Protein AF-A0A5Q4FRZ9-F1 (afdb_monomer)

Foldseek 3Di:
DDDDDDDDDDDDDDDDDDPDDDDDPPPPDPPDDQAAEKEWEDFLQDPQLLQLLLLVLLLVVVPRRYDYHYFYADLQQLPADPPDDGLLRDPCSLLPQRLVLQLLLVLCCPVPVVQNSQLVNLSSCLCPVVVHRPSDLVSSCVSCVVSPHRSVVSVVSVVVVVSVVSNVVRNVCCCVQAVDSDGTWMGDPSYTAHDGDPDHCPSPNVVSSVVVVVVVCCVNPPPPCRDDDDDDDDD

Radius of gyration: 31.2 Å; Cα contacts (8 Å, |Δi|>4): 304; chains: 1; bounding box: 126×49×55 Å

Mean predicted aligned error: 8.65 Å

Secondary structure (DSSP, 8-state):
----------------PPP----PPPPPPPPPPPPEEEEEEE-TT-HHHHHHHHHHHHHHHTT--EEEEEEE--HHHHTSPTTSPPGGGSS-GGGSTTHHHHHHHHHHHHH-HHHHHHHHHHHHHHHHTS---TTSHHHHHHHHHTTT--HHHHHHHHHHTHHHHHHHHHHHHHHHHH---SSSEEEETTEEEE-------TT-HHHHHHHHHHHHHHHHH-TT-------PPP-

pLDDT: mean 90.43, std 16.47, range [38.69, 98.94]

Sequence (235 aa):
MSRPVTAGTSGHTSAFESPSGERHPPPPSPEVPVPRSFGITFDYLCPFARNGNEHVIAALRAGADWDVRFVPYSLRQGHVEEGDTPIWDRDDPSAASGVLALQVGLAVRDHMPESFLDAHESLFAARHDDGDDIKDPAVLRAALARVDIDADAVFDIVTDGTPLKILQEEHEAGVRDYAVWGVPTFIAGGRGVFVRLLDRPEGDAGLATRRITTVLDLVEGEPMIHEFKQTDLTQ

Structure (mmCIF, N/CA/C/O backbone):
data_AF-A0A5Q4FRZ9-F1
#
_entry.id   AF-A0A5Q4FRZ9-F1
#
loop_
_atom_site.group_PDB
_atom_site.id
_atom_site.type_symbol
_atom_site.label_atom_id
_atom_site.label_alt_id
_atom_site.label_comp_id
_atom_site.label_asym_id
_atom_site.label_entity_id
_atom_site.label_seq_id
_atom_site.pdbx_PDB_ins_code
_atom_site.Cartn_x
_atom_site.Cartn_y
_atom_site.Cartn_z
_atom_site.occupancy
_atom_site.B_iso_or_equiv
_atom_site.auth_seq_id
_atom_site.auth_comp_id
_atom_site.auth_asym_id
_atom_site.auth_atom_id
_atom_site.pdbx_PDB_model_num
ATOM 1 N N . MET A 1 1 ? -110.158 15.872 33.203 1.00 38.69 1 MET A N 1
ATOM 2 C CA . MET A 1 1 ? -110.079 17.194 33.860 1.00 38.69 1 MET A CA 1
ATOM 3 C C . MET A 1 1 ? -108.963 18.006 33.206 1.00 38.69 1 MET A C 1
ATOM 5 O O . MET A 1 1 ? -107.890 17.464 33.011 1.00 38.69 1 MET A O 1
ATOM 9 N N . SER A 1 2 ? -109.312 19.235 32.814 1.00 42.25 2 SER A N 1
ATOM 10 C CA . SER A 1 2 ? -108.557 20.484 32.568 1.00 42.25 2 SER A CA 1
ATOM 11 C C . SER A 1 2 ? -107.144 20.542 31.935 1.00 42.25 2 SER A C 1
ATOM 13 O O . SER A 1 2 ? -106.169 20.021 32.456 1.00 42.25 2 SER A O 1
ATOM 15 N N . ARG A 1 3 ? -107.093 21.342 30.851 1.00 43.69 3 ARG A N 1
ATOM 16 C CA . ARG A 1 3 ? -105.987 22.111 30.203 1.00 43.69 3 ARG A CA 1
ATOM 17 C C . ARG A 1 3 ? -105.232 23.026 31.216 1.00 43.69 3 ARG A C 1
ATOM 19 O O . ARG A 1 3 ? -105.848 23.260 32.256 1.00 43.69 3 ARG A O 1
ATOM 26 N N . PRO A 1 4 ? -104.034 23.641 30.953 1.00 55.81 4 PRO A N 1
ATOM 27 C CA . PRO A 1 4 ? -103.682 24.391 29.725 1.00 55.81 4 PRO A CA 1
ATOM 28 C C . PRO A 1 4 ? -102.180 24.536 29.312 1.00 55.81 4 PRO A C 1
ATOM 30 O O . PRO A 1 4 ? -101.283 23.881 29.820 1.00 55.81 4 PRO A O 1
ATOM 33 N N . VAL A 1 5 ? -102.009 25.394 28.295 1.00 46.09 5 VAL A N 1
ATOM 34 C CA . VAL A 1 5 ? -100.881 25.857 27.452 1.00 46.09 5 VAL A CA 1
ATOM 35 C C . VAL A 1 5 ? -99.781 26.641 28.195 1.00 46.09 5 VAL A C 1
ATOM 37 O O . VAL A 1 5 ? -100.131 27.369 29.116 1.00 46.09 5 VAL A O 1
ATOM 40 N N . THR A 1 6 ? -98.511 26.595 27.732 1.00 41.69 6 THR A N 1
ATOM 41 C CA . THR A 1 6 ? -97.568 27.727 27.415 1.00 41.69 6 THR A CA 1
ATOM 42 C C . THR A 1 6 ? -96.104 27.237 27.328 1.00 41.69 6 THR A C 1
ATOM 44 O O . THR A 1 6 ? -95.699 26.382 28.099 1.00 41.69 6 THR A O 1
ATOM 47 N N . ALA A 1 7 ? -95.396 27.507 26.222 1.00 39.53 7 ALA A N 1
ATOM 48 C CA . ALA A 1 7 ? -94.437 28.603 25.959 1.00 39.53 7 ALA A CA 1
ATOM 49 C C . ALA A 1 7 ? -92.976 28.221 26.281 1.00 39.53 7 ALA A C 1
ATOM 51 O O . ALA A 1 7 ? -92.682 27.652 27.324 1.00 39.53 7 ALA A O 1
ATOM 52 N N . GLY A 1 8 ? -92.089 28.483 25.317 1.00 39.97 8 GLY A N 1
ATOM 53 C CA . GLY A 1 8 ? -90.717 27.987 25.292 1.00 39.97 8 GLY A CA 1
ATOM 54 C C . GLY A 1 8 ? -89.698 28.810 26.075 1.00 39.97 8 GLY A C 1
ATOM 55 O O . GLY A 1 8 ? -89.972 29.918 26.528 1.00 39.97 8 GLY A O 1
ATOM 56 N N . THR A 1 9 ? -88.486 28.264 26.135 1.00 40.19 9 THR A N 1
ATOM 57 C CA . THR A 1 9 ? -87.279 28.938 26.619 1.00 40.19 9 THR A CA 1
ATOM 58 C C . THR A 1 9 ? -86.047 28.429 25.860 1.00 40.19 9 THR A C 1
ATOM 60 O O . THR A 1 9 ? -85.669 27.266 25.941 1.00 40.19 9 THR A O 1
ATOM 63 N N . SER A 1 10 ? -85.477 29.341 25.067 1.00 42.31 10 SER A N 1
ATOM 64 C CA . SER A 1 10 ? -84.048 29.573 24.798 1.00 42.31 10 SER A CA 1
ATOM 65 C C . SER A 1 10 ? -83.046 28.424 25.021 1.00 42.31 10 SER A C 1
ATOM 67 O O . SER A 1 10 ? -82.580 28.207 26.138 1.00 42.31 10 SER A O 1
ATOM 69 N N . GLY A 1 11 ? -82.595 27.801 23.927 1.00 38.91 11 GLY A N 1
ATOM 70 C CA . GLY A 1 11 ? -81.332 27.060 23.878 1.00 38.91 11 GLY A CA 1
ATOM 71 C C . GLY A 1 11 ? -80.18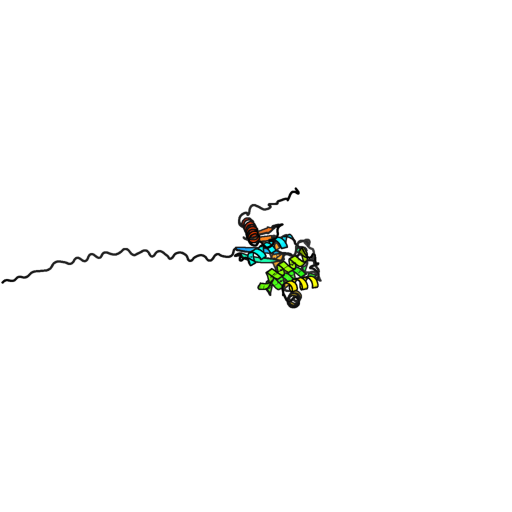5 27.997 23.496 1.00 38.91 11 GLY A C 1
ATOM 72 O O . GLY A 1 11 ? -80.107 28.449 22.358 1.00 38.91 11 GLY A O 1
ATOM 73 N N . HIS A 1 12 ? -79.322 28.318 24.457 1.00 43.72 12 HIS A N 1
ATOM 74 C CA . HIS A 1 12 ? -78.070 29.039 24.241 1.00 43.72 12 HIS A CA 1
ATOM 75 C C . HIS A 1 12 ? -76.994 28.001 23.881 1.00 43.72 12 HIS A C 1
ATOM 77 O O . HIS A 1 12 ? -76.559 27.231 24.735 1.00 43.72 12 HIS A O 1
ATOM 83 N N . THR A 1 13 ? -76.602 27.921 22.610 1.00 46.94 13 THR A N 1
ATOM 84 C CA . THR A 1 13 ? -75.448 27.130 22.160 1.00 46.94 13 THR A CA 1
ATOM 85 C C . THR A 1 13 ? -74.162 27.857 22.538 1.00 46.94 13 THR A C 1
ATOM 87 O O . THR A 1 13 ? -73.817 28.857 21.915 1.00 46.94 13 THR A O 1
ATOM 90 N N . SER A 1 14 ? -73.451 27.345 23.544 1.00 45.44 14 SER A N 1
ATOM 91 C CA . SER A 1 14 ? -72.037 27.655 23.767 1.00 45.44 14 SER A CA 1
ATOM 92 C C . SER A 1 14 ? -71.211 26.527 23.155 1.00 45.44 14 SER A C 1
ATOM 94 O O . SER A 1 14 ? -71.266 25.386 23.617 1.00 45.44 14 SER A O 1
ATOM 96 N N . ALA A 1 15 ? -70.516 26.835 22.063 1.00 45.34 15 ALA A N 1
ATOM 97 C CA . ALA A 1 15 ? -69.553 25.945 21.438 1.00 45.34 15 ALA A CA 1
ATOM 98 C C . ALA A 1 15 ? -68.284 25.911 22.301 1.00 45.34 15 ALA A C 1
ATOM 100 O O . ALA A 1 15 ? -67.620 26.928 22.481 1.00 45.34 15 ALA A O 1
ATOM 101 N N . PHE A 1 16 ? -67.953 24.738 22.837 1.00 41.22 16 PHE A N 1
ATOM 102 C CA . PHE A 1 16 ? -66.616 24.461 23.352 1.00 41.22 16 PHE A CA 1
ATOM 103 C C . PHE A 1 16 ? -65.713 24.152 22.150 1.00 41.22 16 PHE A C 1
ATOM 105 O O . PHE A 1 16 ? -65.772 23.059 21.586 1.00 41.22 16 PHE A O 1
ATOM 112 N N . GLU A 1 17 ? -64.904 25.124 21.730 1.00 48.16 17 GLU A N 1
ATOM 113 C CA . GLU A 1 17 ? -63.778 24.877 20.829 1.00 48.16 17 GLU A CA 1
ATOM 114 C C . GLU A 1 17 ? -62.727 24.036 21.564 1.00 48.16 17 GLU A C 1
ATOM 116 O O . GLU A 1 17 ? -62.216 24.414 22.618 1.00 48.16 17 GLU A O 1
ATOM 121 N N . SER A 1 18 ? -62.429 22.861 21.010 1.00 50.75 18 SER A N 1
ATOM 122 C CA . SER A 1 18 ? -61.303 22.037 21.448 1.00 50.75 18 SER A CA 1
ATOM 123 C C . SER A 1 18 ? -60.007 22.657 20.920 1.00 50.75 18 SER A C 1
ATOM 125 O O . SER A 1 18 ? -59.951 22.965 19.727 1.00 50.75 18 SER A O 1
ATOM 127 N N . PRO A 1 19 ? -58.959 22.833 21.745 1.00 47.84 19 PRO A N 1
ATOM 128 C CA . PRO A 1 19 ? -57.695 23.355 21.254 1.00 47.84 19 PRO A CA 1
ATOM 129 C C . PRO A 1 19 ? -57.095 22.359 20.259 1.00 47.84 19 PRO A C 1
ATOM 131 O O . PRO A 1 19 ? -56.999 21.158 20.522 1.00 47.84 19 PRO A O 1
ATOM 134 N N . SER A 1 20 ? -56.731 22.877 19.090 1.00 56.41 20 SER A N 1
ATOM 135 C CA . SER A 1 20 ? -56.026 22.170 18.029 1.00 56.41 20 SER A CA 1
ATOM 136 C C . SER A 1 20 ? -54.800 21.456 18.595 1.00 56.41 20 SER A C 1
ATOM 138 O O . SER A 1 20 ? -53.859 22.109 19.042 1.00 56.41 20 SER A O 1
ATOM 140 N N . GLY A 1 21 ? -54.818 20.122 18.572 1.00 49.44 21 GLY A N 1
ATOM 141 C CA . GLY A 1 21 ? -53.672 19.306 18.949 1.00 49.44 21 GLY A CA 1
ATOM 142 C C . GLY A 1 21 ? -52.473 19.645 18.069 1.00 49.44 21 GLY A C 1
ATOM 143 O O . GLY A 1 21 ? -52.510 19.442 16.853 1.00 49.44 21 GLY A O 1
ATOM 144 N N . GLU A 1 22 ? -51.415 20.166 18.684 1.00 54.06 22 GLU A N 1
ATOM 145 C CA . GLU A 1 22 ? -50.107 20.274 18.054 1.00 54.06 22 GLU A CA 1
ATOM 146 C C . GLU A 1 22 ? -49.652 18.863 17.679 1.00 54.06 22 GLU A C 1
ATOM 148 O O . GLU A 1 22 ? -49.379 18.014 18.530 1.00 54.06 22 GLU A O 1
ATOM 153 N N . ARG A 1 23 ? -49.626 18.584 16.374 1.00 60.94 23 ARG A N 1
ATOM 154 C CA . ARG A 1 23 ? -49.026 17.360 15.854 1.00 60.94 23 ARG A CA 1
ATOM 155 C C . ARG A 1 23 ? -47.529 17.453 16.103 1.00 60.94 23 ARG A C 1
ATOM 157 O O . ARG A 1 23 ? -46.840 18.214 15.428 1.00 60.94 23 ARG A O 1
ATOM 164 N N . HIS A 1 24 ? -47.053 16.683 17.074 1.00 53.31 24 HIS A N 1
ATOM 165 C CA . HIS A 1 24 ? -45.630 16.472 17.281 1.00 53.31 24 HIS A CA 1
ATOM 166 C C . HIS A 1 24 ? -45.021 15.947 15.968 1.00 53.31 24 HIS A C 1
ATOM 168 O O . HIS A 1 24 ? -45.606 15.035 15.368 1.00 53.31 24 HIS A O 1
ATOM 174 N N . PRO A 1 25 ? -43.908 16.520 15.477 1.00 64.88 25 PRO A N 1
ATOM 175 C CA . PRO A 1 25 ? -43.234 15.962 14.317 1.00 64.88 25 PRO A CA 1
ATOM 176 C C . PRO A 1 25 ? -42.822 14.515 14.628 1.00 64.88 25 PRO A C 1
ATOM 178 O O . PRO A 1 25 ? -42.487 14.210 15.779 1.00 64.88 25 PRO A O 1
ATOM 181 N N . PRO A 1 26 ? -42.882 13.604 13.639 1.00 67.56 26 PRO A N 1
ATOM 182 C CA . PRO A 1 26 ? -42.382 12.254 13.837 1.00 67.56 26 PRO A CA 1
ATOM 183 C C . PRO A 1 26 ? -40.908 12.318 14.265 1.00 67.56 26 PRO A C 1
ATOM 185 O O . PRO A 1 26 ? -40.191 13.225 13.826 1.00 67.56 26 PRO A O 1
ATOM 188 N N . PRO A 1 27 ? -40.451 11.390 15.125 1.00 68.69 27 PRO A N 1
ATOM 189 C CA . PRO A 1 27 ? -39.045 11.324 15.491 1.00 68.69 27 PRO A CA 1
ATOM 190 C C . PRO A 1 27 ? -38.191 11.219 14.219 1.00 68.69 27 PRO A C 1
ATOM 192 O O . PRO A 1 27 ? -38.640 10.605 13.241 1.00 68.69 27 PRO A O 1
ATOM 195 N N . PRO A 1 28 ? -36.986 11.819 14.202 1.00 67.25 28 PRO A N 1
ATOM 196 C CA . PRO A 1 28 ? -36.076 11.648 13.082 1.00 67.25 28 PRO A CA 1
ATOM 197 C C . PRO A 1 28 ? -35.888 10.151 12.829 1.00 67.25 28 PRO A C 1
ATOM 199 O O . PRO A 1 28 ? -35.800 9.354 13.768 1.00 67.25 28 PRO A O 1
ATOM 202 N N . SER A 1 29 ? -35.893 9.765 11.553 1.00 71.19 29 SER A N 1
ATOM 203 C CA . SER A 1 29 ? -35.553 8.392 11.178 1.00 71.19 29 SER A CA 1
ATOM 204 C C . SER A 1 29 ? -34.161 8.069 11.730 1.00 71.19 29 SER A C 1
ATOM 206 O O . SER A 1 29 ? -33.327 8.976 11.754 1.00 71.19 29 SER A O 1
ATOM 208 N N . PRO A 1 30 ? -33.905 6.835 12.201 1.00 64.38 30 PRO A N 1
ATOM 209 C CA . PRO A 1 30 ? -32.577 6.474 12.679 1.00 64.38 30 PRO A CA 1
ATOM 210 C C . PRO A 1 30 ? -31.564 6.771 11.571 1.00 64.38 30 PRO A C 1
ATOM 212 O O . PRO A 1 30 ? -31.732 6.298 10.445 1.00 64.38 30 PRO A O 1
ATOM 215 N N . GLU A 1 31 ? -30.563 7.600 11.875 1.00 64.94 31 GLU A N 1
ATOM 216 C CA . GLU A 1 31 ? -29.434 7.810 10.974 1.00 64.94 31 GLU A CA 1
ATOM 217 C C . GLU A 1 31 ? -28.791 6.448 10.725 1.00 64.94 31 GLU A C 1
ATOM 219 O O . GLU A 1 31 ? -28.426 5.735 11.662 1.00 64.94 31 GLU A O 1
ATOM 224 N N . VAL A 1 32 ? -28.716 6.061 9.453 1.00 67.50 32 VAL A N 1
ATOM 225 C CA . VAL A 1 32 ? -27.912 4.910 9.052 1.00 67.50 32 VAL A CA 1
ATOM 226 C C . VAL A 1 32 ? -26.466 5.291 9.378 1.00 67.50 32 VAL A C 1
ATOM 228 O O . VAL A 1 32 ? -26.030 6.344 8.904 1.00 67.50 32 VAL A O 1
ATOM 231 N N . PRO A 1 33 ? -25.740 4.511 10.200 1.00 69.12 33 PRO A N 1
ATOM 232 C CA . PRO A 1 33 ? -24.336 4.786 10.465 1.00 69.12 33 PRO A CA 1
ATOM 233 C C . PRO A 1 33 ? -23.594 4.892 9.132 1.00 69.12 33 PRO A C 1
ATOM 235 O O . PRO A 1 33 ? -23.745 4.029 8.268 1.00 69.12 33 PRO A O 1
ATOM 238 N N . VAL A 1 34 ? -22.866 5.989 8.933 1.00 79.62 34 VAL A N 1
ATOM 239 C CA . VAL A 1 34 ? -22.002 6.143 7.761 1.00 79.62 34 VAL A CA 1
ATOM 240 C C . VAL A 1 34 ? -20.698 5.409 8.077 1.00 79.62 34 VAL A C 1
ATOM 242 O O . VAL A 1 34 ? -20.116 5.707 9.128 1.00 79.62 34 VAL A O 1
ATOM 245 N N . PRO A 1 35 ? -20.235 4.487 7.210 1.00 88.12 35 PRO A N 1
ATOM 246 C CA . PRO A 1 35 ? -18.967 3.800 7.415 1.00 88.12 35 PRO A CA 1
ATOM 247 C C . PRO A 1 35 ? -17.833 4.805 7.624 1.00 88.12 35 PRO A C 1
ATOM 249 O O . PRO A 1 35 ? -17.813 5.880 7.016 1.00 88.12 35 PRO A O 1
ATOM 252 N N . ARG A 1 36 ? -16.860 4.468 8.472 1.00 94.62 36 ARG A N 1
ATOM 253 C CA . ARG A 1 36 ? -15.691 5.337 8.673 1.00 94.62 36 ARG A CA 1
ATOM 254 C C . ARG A 1 36 ? -14.780 5.239 7.447 1.00 94.62 36 ARG A C 1
ATOM 256 O O . ARG A 1 36 ? -14.157 4.199 7.235 1.00 94.62 36 ARG A O 1
ATOM 263 N N . SER A 1 37 ? -14.700 6.305 6.651 1.00 97.44 37 SER A N 1
ATOM 264 C CA . SER A 1 37 ? -13.884 6.336 5.429 1.00 97.44 37 SER A CA 1
ATOM 265 C C . SER A 1 37 ? -12.440 6.775 5.689 1.00 97.44 37 SER A C 1
ATOM 267 O O . SER A 1 37 ? -12.207 7.829 6.282 1.00 97.44 37 SER A O 1
ATOM 269 N N . PHE A 1 38 ? -11.461 6.029 5.171 1.00 98.69 38 PHE A N 1
ATOM 270 C CA . PHE A 1 38 ? -10.044 6.414 5.195 1.00 98.69 38 PHE A CA 1
ATOM 271 C C . PHE A 1 38 ? -9.247 5.768 4.053 1.00 98.69 38 PHE A C 1
ATOM 273 O O . PHE A 1 38 ? -9.693 4.832 3.397 1.00 98.69 38 PHE A O 1
ATOM 280 N N 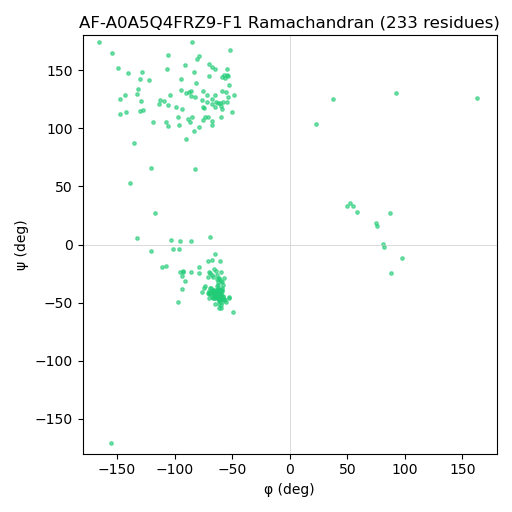. GLY A 1 39 ? -8.047 6.282 3.792 1.00 98.75 39 GLY A N 1
ATOM 281 C CA . GLY A 1 39 ? -7.058 5.657 2.919 1.00 98.75 39 GLY A CA 1
ATOM 282 C C . GLY A 1 39 ? -5.900 5.055 3.712 1.00 98.75 39 GLY A C 1
ATOM 283 O O . GLY A 1 39 ? -5.542 5.567 4.771 1.00 98.75 39 GLY A O 1
ATOM 284 N N . ILE A 1 40 ? -5.280 4.004 3.192 1.00 98.88 40 ILE A N 1
ATOM 285 C CA . ILE A 1 40 ? -4.016 3.464 3.697 1.00 98.88 40 ILE A CA 1
ATOM 286 C C . ILE A 1 40 ? -3.071 3.232 2.524 1.00 98.88 40 ILE A C 1
ATOM 288 O O . ILE A 1 40 ? -3.452 2.627 1.521 1.00 98.88 40 ILE A O 1
ATOM 292 N N . THR A 1 41 ? -1.842 3.740 2.630 1.00 98.94 41 THR A N 1
ATOM 293 C CA . THR A 1 41 ? -0.852 3.549 1.570 1.00 98.94 41 THR A CA 1
ATOM 294 C C . THR A 1 41 ? -0.125 2.211 1.677 1.00 98.94 41 THR A C 1
ATOM 296 O O . THR A 1 41 ? 0.113 1.702 2.779 1.00 98.94 41 THR A O 1
ATOM 299 N N . PHE A 1 42 ? 0.272 1.645 0.536 1.00 98.94 42 PHE A N 1
ATOM 300 C CA . PHE A 1 42 ? 1.017 0.389 0.487 1.00 98.94 42 PHE A CA 1
ATOM 301 C C . PHE A 1 42 ? 2.131 0.369 -0.568 1.00 98.94 42 PHE A C 1
ATOM 303 O O . PHE A 1 42 ? 2.024 0.961 -1.639 1.00 98.94 42 PHE A O 1
ATOM 310 N N . ASP A 1 43 ? 3.191 -0.369 -0.235 1.00 98.88 43 ASP A N 1
ATOM 311 C CA . ASP A 1 43 ? 4.223 -0.888 -1.135 1.00 98.88 43 ASP A CA 1
ATOM 312 C C . ASP A 1 43 ? 4.614 -2.271 -0.611 1.00 98.88 43 ASP A C 1
ATOM 314 O O . ASP A 1 43 ? 4.937 -2.402 0.575 1.00 98.88 43 ASP A O 1
ATOM 318 N N . TYR A 1 44 ? 4.612 -3.285 -1.477 1.00 98.88 44 TYR A N 1
ATOM 319 C CA . TYR A 1 44 ? 4.943 -4.666 -1.112 1.00 98.88 44 TYR A CA 1
ATOM 320 C C . TYR A 1 44 ? 6.397 -4.866 -0.656 1.00 98.88 44 TYR A C 1
ATOM 322 O O . TYR A 1 44 ? 6.742 -5.941 -0.178 1.00 98.88 44 TYR A O 1
ATOM 330 N N . LEU A 1 45 ? 7.262 -3.853 -0.773 1.00 98.50 45 LEU A N 1
ATOM 331 C CA . LEU A 1 45 ? 8.605 -3.856 -0.191 1.00 98.50 45 LEU A CA 1
ATOM 332 C C . LEU A 1 45 ? 8.635 -3.540 1.309 1.00 98.50 45 LEU A C 1
ATOM 334 O O . LEU A 1 45 ? 9.660 -3.794 1.952 1.00 98.50 45 LEU A O 1
ATOM 338 N N . CYS A 1 46 ? 7.584 -2.927 1.862 1.00 98.50 46 CYS A N 1
ATOM 339 C CA . CYS A 1 46 ? 7.624 -2.375 3.210 1.00 98.50 46 CYS A CA 1
ATOM 340 C C . CYS A 1 46 ? 7.000 -3.311 4.257 1.00 98.50 46 CYS A C 1
ATOM 342 O O . CYS A 1 46 ? 5.780 -3.501 4.258 1.00 98.50 46 CYS A O 1
ATOM 344 N N . PRO A 1 47 ? 7.779 -3.778 5.255 1.00 98.12 47 PRO A N 1
ATOM 345 C CA . PRO A 1 47 ? 7.238 -4.622 6.318 1.00 98.12 47 PRO A CA 1
ATOM 346 C C . PRO A 1 47 ? 6.260 -3.867 7.232 1.00 98.12 47 PRO A C 1
ATOM 348 O O . PRO A 1 47 ? 5.371 -4.474 7.817 1.00 98.12 47 PRO A O 1
ATOM 351 N N . PHE A 1 48 ? 6.377 -2.540 7.357 1.00 98.38 48 PHE A N 1
ATOM 352 C CA . PHE A 1 48 ? 5.403 -1.761 8.128 1.00 98.38 48 PHE A CA 1
ATOM 353 C C . PHE A 1 48 ? 4.085 -1.614 7.371 1.00 98.38 48 PHE A C 1
ATOM 355 O O . PHE A 1 48 ? 3.026 -1.656 7.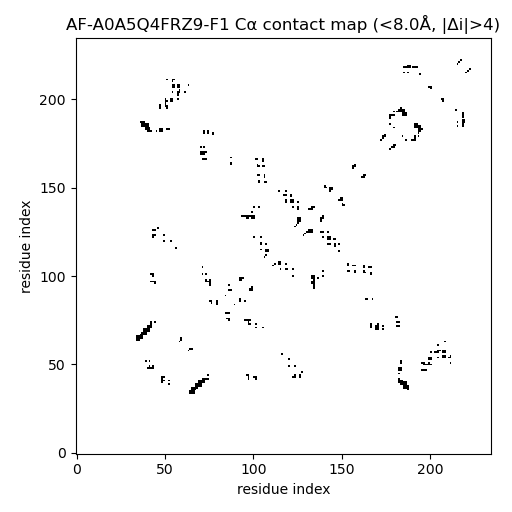996 1.00 98.38 48 PHE A O 1
ATOM 362 N N . ALA A 1 49 ? 4.139 -1.457 6.040 1.00 98.69 49 ALA A N 1
ATOM 363 C CA . ALA A 1 49 ? 2.929 -1.385 5.226 1.00 98.69 49 ALA A CA 1
ATOM 364 C C . ALA A 1 49 ? 2.177 -2.704 5.301 1.00 98.69 49 ALA A C 1
ATOM 366 O O . ALA A 1 49 ? 0.970 -2.690 5.517 1.00 98.69 49 ALA A O 1
ATOM 367 N N . ARG A 1 50 ? 2.903 -3.823 5.237 1.00 98.62 50 ARG A N 1
ATOM 368 C CA . ARG A 1 50 ? 2.354 -5.145 5.510 1.00 98.62 50 ARG A CA 1
ATOM 369 C C . ARG A 1 50 ? 1.569 -5.176 6.822 1.00 98.62 50 ARG A C 1
ATOM 371 O O . ARG A 1 50 ? 0.384 -5.476 6.801 1.00 98.62 50 ARG A O 1
ATOM 378 N N . ASN A 1 51 ? 2.207 -4.835 7.945 1.00 98.69 51 ASN A N 1
ATOM 379 C CA . ASN A 1 51 ? 1.566 -4.905 9.263 1.00 98.69 51 ASN A CA 1
ATOM 380 C C . ASN A 1 51 ? 0.272 -4.077 9.318 1.00 98.69 51 ASN A C 1
ATOM 382 O O . ASN A 1 51 ? -0.763 -4.568 9.762 1.00 98.69 51 ASN A O 1
ATOM 386 N N . GLY A 1 52 ? 0.318 -2.830 8.837 1.00 98.56 52 GLY A N 1
ATOM 387 C CA . GLY A 1 52 ? -0.853 -1.952 8.798 1.00 98.56 52 GLY A CA 1
ATOM 388 C C . GLY A 1 52 ? -1.985 -2.498 7.926 1.00 98.56 52 GLY A C 1
ATOM 389 O O . GLY A 1 52 ? -3.132 -2.530 8.369 1.00 98.56 52 GLY A O 1
ATOM 390 N N . ASN A 1 53 ? -1.665 -2.960 6.716 1.00 98.81 53 ASN A N 1
ATOM 391 C CA . ASN A 1 53 ? -2.658 -3.479 5.777 1.00 98.81 53 ASN A CA 1
ATOM 392 C C . ASN A 1 53 ? -3.261 -4.811 6.249 1.00 98.81 53 ASN A C 1
ATOM 394 O O . ASN A 1 53 ? -4.468 -4.984 6.133 1.00 98.81 53 ASN A O 1
ATOM 398 N N . GLU A 1 54 ? -2.486 -5.712 6.859 1.00 98.75 54 GLU A N 1
ATOM 399 C CA . GLU A 1 54 ? -3.028 -6.955 7.430 1.00 98.75 54 GLU A CA 1
ATOM 400 C C . GLU A 1 54 ? -4.019 -6.682 8.575 1.00 98.75 54 GLU A C 1
ATOM 402 O O . GLU A 1 54 ? -5.063 -7.327 8.648 1.00 98.75 54 GLU A O 1
ATOM 407 N N . HIS A 1 55 ? -3.760 -5.693 9.444 1.00 98.88 55 HIS A N 1
ATOM 408 C CA . HIS A 1 55 ? -4.746 -5.287 10.460 1.00 98.88 55 HIS A CA 1
ATOM 409 C C . HIS A 1 55 ? -6.037 -4.753 9.822 1.00 98.88 55 HIS A C 1
ATOM 411 O O . HIS A 1 55 ? -7.133 -5.085 10.272 1.00 98.88 55 HIS A O 1
ATOM 417 N N . VAL A 1 56 ? -5.929 -3.952 8.760 1.00 98.81 56 VAL A N 1
ATOM 418 C CA . VAL A 1 56 ? -7.102 -3.474 8.012 1.00 98.81 56 VAL A CA 1
ATOM 419 C C . VAL A 1 56 ? -7.875 -4.647 7.404 1.00 98.81 56 VAL A C 1
ATOM 421 O O . VAL A 1 56 ? -9.085 -4.740 7.596 1.00 98.81 56 VAL A O 1
ATOM 424 N N . ILE A 1 57 ? -7.193 -5.573 6.728 1.00 98.69 57 ILE A N 1
ATOM 425 C CA . ILE A 1 57 ? -7.806 -6.739 6.076 1.00 98.69 57 ILE A CA 1
ATOM 426 C C . ILE A 1 57 ? -8.508 -7.638 7.097 1.00 98.69 57 ILE A C 1
ATOM 428 O O . ILE A 1 57 ? -9.673 -7.991 6.906 1.00 98.69 57 ILE A O 1
ATOM 432 N N . ALA A 1 58 ? -7.841 -7.963 8.207 1.00 98.69 58 ALA A N 1
ATOM 433 C CA . ALA A 1 58 ? -8.410 -8.792 9.266 1.00 98.69 58 ALA A CA 1
ATOM 434 C C . ALA A 1 58 ? -9.671 -8.162 9.880 1.00 98.69 58 ALA A C 1
ATOM 436 O O . ALA A 1 58 ? -10.649 -8.862 10.142 1.00 98.69 58 ALA A O 1
ATOM 437 N N . ALA A 1 59 ? -9.675 -6.843 10.080 1.00 98.56 59 ALA A N 1
ATOM 438 C CA . ALA A 1 59 ? -10.836 -6.126 10.592 1.00 98.56 59 ALA A CA 1
ATOM 439 C C . ALA A 1 59 ? -11.987 -6.063 9.568 1.00 98.56 59 ALA A C 1
ATOM 441 O O . ALA A 1 59 ? -13.132 -6.326 9.935 1.00 98.56 59 ALA A O 1
ATOM 442 N N . LEU A 1 60 ? -11.700 -5.796 8.287 1.00 98.44 60 LEU A N 1
ATOM 443 C CA . LEU A 1 60 ? -12.705 -5.807 7.214 1.00 98.44 60 LEU A CA 1
ATOM 444 C C . LEU A 1 60 ? -13.380 -7.179 7.090 1.00 98.44 60 LEU A C 1
ATOM 446 O O . LEU A 1 60 ? -14.606 -7.267 7.060 1.00 98.44 60 LEU A O 1
ATOM 450 N N . ARG A 1 61 ? -12.601 -8.267 7.118 1.00 97.94 61 ARG A N 1
ATOM 451 C CA . ARG A 1 61 ? -13.124 -9.648 7.098 1.00 97.94 61 ARG A CA 1
ATOM 452 C C . ARG A 1 61 ? -14.001 -9.980 8.301 1.00 97.94 61 ARG A C 1
ATOM 454 O O . ARG A 1 61 ? -14.902 -10.807 8.195 1.00 97.94 61 ARG A O 1
ATOM 461 N N . ALA A 1 62 ? -13.746 -9.338 9.438 1.00 97.75 62 ALA A N 1
ATOM 462 C CA . ALA A 1 62 ? -14.547 -9.480 10.646 1.00 97.75 62 ALA A CA 1
ATOM 463 C C . ALA A 1 62 ? -15.769 -8.546 10.696 1.00 97.75 62 ALA A C 1
ATOM 465 O O . ALA A 1 62 ? -16.497 -8.559 11.689 1.00 97.75 62 ALA A O 1
ATOM 466 N N . GLY A 1 63 ? -16.018 -7.766 9.638 1.00 97.19 63 GLY A N 1
ATOM 467 C CA . GLY A 1 63 ? -17.190 -6.901 9.518 1.00 97.19 63 GLY A CA 1
ATOM 468 C C . GLY A 1 63 ? -17.016 -5.510 10.126 1.00 97.19 63 GLY A C 1
ATOM 469 O O . GLY A 1 63 ? -18.004 -4.918 10.556 1.00 97.19 63 GLY A O 1
ATOM 470 N N . ALA A 1 64 ? -15.787 -4.988 10.198 1.00 97.38 64 ALA A N 1
ATOM 471 C CA . ALA A 1 64 ? -15.577 -3.582 10.530 1.00 97.38 64 ALA A CA 1
ATOM 472 C C . ALA A 1 64 ? -16.293 -2.673 9.514 1.00 97.38 64 ALA A C 1
ATOM 474 O O . ALA A 1 64 ? -16.162 -2.859 8.305 1.00 97.38 64 ALA A O 1
ATOM 475 N N . ASP A 1 65 ? -17.035 -1.684 10.014 1.00 95.75 65 ASP A N 1
ATOM 476 C CA . ASP A 1 65 ? -17.831 -0.754 9.203 1.00 95.75 65 ASP A CA 1
ATOM 477 C C . ASP A 1 65 ? -16.965 0.392 8.654 1.00 95.75 65 ASP A C 1
ATOM 479 O O . ASP A 1 65 ? -17.068 1.552 9.071 1.00 95.75 65 ASP A O 1
ATOM 483 N N . TRP A 1 66 ? -16.019 0.036 7.782 1.00 98.00 66 TRP A N 1
ATOM 484 C CA . TRP A 1 66 ? -15.039 0.947 7.197 1.00 98.00 66 TRP A CA 1
ATOM 485 C C . TRP A 1 66 ? -15.110 0.958 5.676 1.00 98.00 66 TRP A C 1
ATOM 487 O O . TRP A 1 66 ? -15.229 -0.082 5.033 1.00 98.00 66 TRP A O 1
ATOM 497 N N . ASP A 1 67 ? -14.941 2.147 5.113 1.00 97.75 67 ASP A N 1
ATOM 498 C CA . ASP A 1 67 ? -14.768 2.365 3.681 1.00 97.75 67 ASP A CA 1
ATOM 499 C C . ASP A 1 67 ? -13.295 2.698 3.416 1.00 97.75 67 ASP A C 1
ATOM 501 O O . ASP A 1 67 ? -12.811 3.791 3.726 1.00 97.75 67 ASP A O 1
ATOM 505 N N . VAL A 1 68 ? -12.545 1.708 2.930 1.00 98.62 68 VAL A N 1
ATOM 506 C CA . VAL A 1 68 ? -11.083 1.782 2.862 1.00 98.62 68 VAL A CA 1
ATOM 507 C C . VAL A 1 68 ? -10.604 1.929 1.428 1.00 98.62 68 VAL A C 1
ATOM 509 O O . VAL A 1 68 ? -10.824 1.056 0.591 1.00 98.62 68 VAL A O 1
ATOM 512 N N . ARG A 1 69 ? -9.832 2.988 1.167 1.00 98.44 69 ARG A N 1
ATOM 513 C CA . ARG A 1 69 ? -9.024 3.101 -0.053 1.00 98.44 69 ARG A CA 1
ATOM 514 C C . ARG A 1 69 ? -7.610 2.586 0.179 1.00 98.44 69 ARG A C 1
ATOM 516 O O . ARG A 1 69 ? -6.839 3.180 0.928 1.00 98.44 69 ARG A O 1
ATOM 523 N N . PHE A 1 70 ? -7.243 1.526 -0.527 1.00 98.81 70 PHE A N 1
ATOM 524 C CA . PHE A 1 70 ? -5.864 1.048 -0.589 1.00 98.81 70 PHE A CA 1
ATOM 525 C C . PHE A 1 70 ? -5.117 1.823 -1.673 1.00 98.81 70 PHE A C 1
ATOM 527 O O . PHE A 1 70 ? -5.394 1.649 -2.860 1.00 98.81 70 PHE A O 1
ATOM 534 N N . VAL A 1 71 ? -4.194 2.693 -1.264 1.00 98.75 71 VAL A N 1
ATOM 535 C CA . VAL A 1 71 ? -3.515 3.657 -2.142 1.00 98.75 71 VAL A CA 1
ATOM 536 C C . VAL A 1 71 ? -2.077 3.188 -2.405 1.00 98.75 71 VAL A C 1
ATOM 538 O O . VAL A 1 71 ? -1.303 3.035 -1.459 1.00 98.75 71 VAL A O 1
ATOM 541 N N . PRO A 1 72 ? -1.657 2.941 -3.651 1.00 98.75 72 PRO A N 1
ATOM 542 C CA . PRO A 1 72 ? -0.295 2.540 -3.930 1.00 98.75 72 PRO A CA 1
ATOM 543 C C . PRO A 1 72 ? 0.656 3.719 -3.692 1.00 98.75 72 PRO A C 1
ATOM 545 O O . PRO A 1 72 ? 0.350 4.878 -3.970 1.00 98.75 72 PRO A O 1
ATOM 548 N N . TYR A 1 73 ? 1.854 3.423 -3.208 1.00 98.75 73 TYR A N 1
ATOM 549 C CA . TYR A 1 73 ? 2.946 4.385 -3.167 1.00 98.75 73 TYR A CA 1
ATOM 550 C C . TYR A 1 73 ? 4.244 3.656 -3.482 1.00 98.75 73 TYR A C 1
ATOM 552 O O . TYR A 1 73 ? 4.690 2.836 -2.694 1.00 98.75 73 TYR A O 1
ATOM 560 N N . SER A 1 74 ? 4.880 3.964 -4.613 1.00 98.56 74 SER A N 1
ATOM 561 C CA . SER A 1 74 ? 6.192 3.396 -4.931 1.00 98.56 74 SER A CA 1
ATOM 562 C C . SER A 1 74 ? 7.278 3.989 -4.030 1.00 98.56 74 SER A C 1
ATOM 564 O O . SER A 1 74 ? 7.693 5.136 -4.204 1.00 98.56 74 SER A O 1
ATOM 566 N N . LEU A 1 75 ? 7.808 3.184 -3.106 1.00 98.25 75 LEU A N 1
ATOM 567 C CA . LEU A 1 75 ? 8.991 3.533 -2.320 1.00 98.25 75 LEU A CA 1
ATOM 568 C C . LEU A 1 75 ? 10.191 3.795 -3.220 1.00 98.25 75 LEU A C 1
ATOM 570 O O . LEU A 1 75 ? 11.034 4.617 -2.884 1.00 98.25 75 LEU A O 1
ATOM 574 N N . ARG A 1 76 ? 10.305 3.110 -4.362 1.00 96.81 76 ARG A N 1
ATOM 575 C CA . ARG A 1 76 ? 11.395 3.388 -5.302 1.00 96.81 76 ARG A CA 1
ATOM 576 C C . ARG A 1 76 ? 11.256 4.764 -5.925 1.00 96.81 76 ARG A C 1
ATOM 578 O O . ARG A 1 76 ? 12.273 5.437 -6.042 1.00 96.81 76 ARG A O 1
ATOM 585 N N . GLN A 1 77 ? 10.039 5.181 -6.273 1.00 97.62 77 GLN A N 1
ATOM 586 C CA . GLN A 1 77 ? 9.817 6.527 -6.791 1.00 97.62 77 GLN A CA 1
ATOM 587 C C . GLN A 1 77 ? 10.117 7.572 -5.716 1.00 97.62 77 GLN A C 1
ATOM 589 O O . GLN A 1 77 ? 10.777 8.557 -6.014 1.00 97.62 77 GLN A O 1
ATOM 594 N N . GLY A 1 78 ? 9.705 7.331 -4.468 1.00 95.50 78 GLY A N 1
ATOM 595 C CA . GLY A 1 78 ? 9.994 8.236 -3.350 1.00 95.50 78 GLY A CA 1
ATOM 596 C C . GLY A 1 78 ? 11.489 8.447 -3.061 1.00 95.50 78 GLY A C 1
ATOM 597 O O . GLY A 1 78 ? 11.835 9.382 -2.351 1.00 95.50 78 GLY A O 1
ATOM 598 N N . HIS A 1 79 ? 12.373 7.604 -3.612 1.00 94.94 79 HIS A N 1
ATOM 599 C CA . HIS A 1 79 ? 13.833 7.756 -3.542 1.00 94.94 79 HIS A CA 1
ATOM 600 C C . HIS A 1 79 ? 14.461 8.297 -4.842 1.00 94.94 79 HIS A C 1
ATOM 602 O O . HIS A 1 79 ? 15.685 8.322 -4.948 1.00 94.94 79 HIS A O 1
ATOM 608 N N . VAL A 1 80 ? 13.671 8.657 -5.859 1.00 94.88 80 VAL A N 1
ATOM 609 C CA . VAL A 1 80 ? 14.195 9.355 -7.042 1.00 94.88 80 VAL A CA 1
ATOM 610 C C . VAL A 1 80 ? 14.436 10.811 -6.661 1.00 94.88 80 VAL A C 1
ATOM 612 O O . VAL A 1 80 ? 13.526 11.479 -6.176 1.00 94.88 80 VAL A O 1
ATOM 615 N N . GLU A 1 81 ? 15.662 11.286 -6.867 1.00 90.19 81 GLU A N 1
ATOM 616 C CA . GLU A 1 81 ? 16.050 12.661 -6.554 1.00 90.19 81 GLU A CA 1
ATOM 617 C C . GLU A 1 81 ? 15.342 13.665 -7.474 1.00 90.19 81 GLU A C 1
ATOM 619 O O . GLU A 1 81 ? 14.992 13.368 -8.621 1.00 90.19 81 GLU A O 1
ATOM 624 N N . GLU A 1 82 ? 15.147 14.888 -6.984 1.00 88.19 82 GLU A N 1
ATOM 625 C CA . GLU A 1 82 ? 14.553 15.955 -7.786 1.00 88.19 82 GLU A CA 1
ATOM 626 C C . GLU A 1 82 ? 15.419 16.246 -9.026 1.00 88.19 82 GLU A C 1
ATOM 628 O O . GLU A 1 82 ? 16.597 16.587 -8.920 1.00 88.19 82 GLU A O 1
ATOM 633 N N . GLY A 1 83 ? 14.819 16.122 -10.213 1.00 90.75 83 GLY A N 1
ATOM 634 C CA . GLY A 1 83 ? 15.486 16.333 -11.502 1.00 90.75 83 GLY A CA 1
ATOM 635 C C . GLY A 1 83 ? 15.978 15.058 -12.196 1.00 90.75 83 GLY A C 1
ATOM 636 O O . GLY A 1 83 ? 16.291 15.121 -13.386 1.00 90.75 83 GLY A O 1
ATOM 637 N N . ASP A 1 84 ? 15.990 13.914 -11.507 1.00 95.75 84 ASP A N 1
ATOM 638 C CA . ASP A 1 84 ? 16.269 12.615 -12.125 1.00 95.75 84 ASP A CA 1
ATOM 639 C C . ASP A 1 84 ? 15.043 12.061 -12.867 1.00 95.75 84 ASP A C 1
ATOM 641 O O . ASP A 1 84 ? 13.903 12.471 -12.646 1.00 95.75 84 ASP A O 1
ATOM 645 N N . THR A 1 85 ? 15.271 11.088 -13.758 1.00 96.88 85 THR A N 1
ATOM 646 C CA . THR A 1 85 ? 14.198 10.431 -14.517 1.00 96.88 85 THR A CA 1
ATOM 647 C C . THR A 1 85 ? 13.257 9.653 -13.580 1.00 96.88 85 THR A C 1
ATOM 649 O O . THR A 1 85 ? 13.709 8.679 -12.944 1.00 96.88 85 THR A O 1
ATOM 652 N N . PRO A 1 86 ? 11.956 10.020 -13.526 1.00 97.44 86 PRO A N 1
ATOM 653 C CA . PRO A 1 86 ? 10.936 9.269 -12.799 1.00 97.44 86 PRO A CA 1
ATOM 654 C C . PRO A 1 86 ? 10.902 7.812 -13.243 1.00 97.44 86 PRO A C 1
ATOM 656 O O . PRO A 1 86 ? 11.228 7.490 -14.383 1.00 97.44 86 PRO A O 1
ATOM 659 N N . ILE A 1 87 ? 10.510 6.903 -12.354 1.00 97.19 87 ILE A N 1
ATOM 660 C CA . ILE A 1 87 ? 10.525 5.468 -12.657 1.00 97.19 87 ILE A CA 1
ATOM 661 C C . ILE A 1 87 ? 9.606 5.123 -13.824 1.00 97.19 87 ILE A C 1
ATOM 663 O O . ILE A 1 87 ? 9.972 4.286 -14.645 1.00 97.19 87 ILE A O 1
ATOM 667 N N . TRP A 1 88 ? 8.452 5.779 -13.901 1.00 96.81 88 TRP A N 1
ATOM 668 C CA . TRP A 1 88 ? 7.450 5.568 -14.945 1.00 96.81 88 TRP A CA 1
ATOM 669 C C . TRP A 1 88 ? 7.954 5.942 -16.346 1.00 96.81 88 TRP A C 1
ATOM 671 O O . TRP A 1 88 ? 7.459 5.388 -17.321 1.00 96.81 88 TRP A O 1
ATOM 681 N N . ASP A 1 89 ? 8.967 6.810 -16.435 1.00 96.88 89 ASP A N 1
ATOM 682 C CA . ASP A 1 89 ? 9.546 7.291 -17.696 1.00 96.88 89 ASP A CA 1
ATOM 683 C C . ASP A 1 89 ? 10.793 6.497 -18.135 1.00 96.88 89 ASP A C 1
ATOM 685 O O . ASP A 1 89 ? 11.444 6.845 -19.122 1.00 96.88 89 ASP A O 1
ATOM 689 N N . ARG A 1 90 ? 11.182 5.450 -17.395 1.00 95.69 90 ARG A N 1
ATOM 690 C CA . ARG A 1 90 ? 12.337 4.598 -17.737 1.00 95.69 90 ARG A CA 1
ATOM 691 C C . ARG A 1 90 ? 11.964 3.567 -18.803 1.00 95.69 90 ARG A C 1
ATOM 693 O O . ARG A 1 90 ? 10.802 3.205 -18.930 1.00 95.69 90 ARG A O 1
ATOM 700 N N . ASP A 1 91 ? 12.967 3.029 -19.503 1.00 95.25 91 ASP A N 1
ATOM 701 C CA . ASP A 1 91 ? 12.764 2.010 -20.551 1.00 95.25 91 ASP A CA 1
ATOM 702 C C . ASP A 1 91 ? 12.055 0.742 -20.036 1.00 95.25 91 ASP A C 1
ATOM 704 O O . ASP A 1 91 ? 11.263 0.136 -20.755 1.00 95.25 91 ASP A O 1
ATOM 708 N N . ASP A 1 92 ? 12.332 0.348 -18.788 1.00 95.12 92 ASP A N 1
ATOM 709 C CA . ASP A 1 92 ? 11.658 -0.756 -18.095 1.00 95.12 92 ASP A CA 1
ATOM 710 C C . ASP A 1 92 ? 11.311 -0.343 -16.651 1.00 95.12 92 ASP A C 1
ATOM 712 O O . ASP A 1 92 ? 12.100 -0.563 -15.721 1.00 95.12 92 ASP A O 1
ATOM 716 N N . PRO A 1 93 ? 10.141 0.288 -16.435 1.00 95.81 93 PRO A N 1
ATOM 717 C CA . PRO A 1 93 ? 9.693 0.702 -15.106 1.00 95.81 93 PRO A CA 1
ATOM 718 C C . PRO A 1 93 ? 9.489 -0.491 -14.165 1.00 95.81 93 PRO A C 1
ATOM 720 O O . PRO A 1 93 ? 9.773 -0.404 -12.969 1.00 95.81 93 PRO A O 1
ATOM 723 N N . SER A 1 94 ? 9.038 -1.627 -14.706 1.00 96.06 94 SER A N 1
ATOM 724 C CA . SER A 1 94 ? 8.723 -2.847 -13.957 1.00 96.06 94 SER A CA 1
ATOM 725 C C . SER A 1 94 ? 9.964 -3.547 -13.399 1.00 96.06 94 SER A C 1
ATOM 727 O O . SER A 1 94 ? 9.862 -4.230 -12.378 1.00 96.06 94 SER A O 1
ATOM 729 N N . ALA A 1 95 ? 11.144 -3.336 -13.994 1.00 94.06 95 ALA A N 1
ATOM 730 C CA . ALA A 1 95 ? 12.415 -3.805 -13.437 1.00 94.06 95 ALA A CA 1
ATOM 731 C C . ALA A 1 95 ? 12.788 -3.126 -12.106 1.00 94.06 95 ALA A C 1
ATOM 733 O O . ALA A 1 95 ? 13.587 -3.668 -11.328 1.00 94.06 95 ALA A O 1
ATOM 734 N N . ALA A 1 96 ? 12.225 -1.949 -11.805 1.00 94.81 96 ALA A N 1
ATOM 735 C CA . ALA A 1 96 ? 12.403 -1.333 -10.501 1.00 94.81 96 ALA A CA 1
ATOM 736 C C . ALA A 1 96 ? 11.701 -2.175 -9.423 1.00 94.81 96 ALA A C 1
ATOM 738 O O . ALA A 1 96 ? 10.509 -2.465 -9.481 1.00 94.81 96 ALA A O 1
ATOM 739 N N . SER A 1 97 ? 12.466 -2.561 -8.402 1.00 93.94 97 SER A N 1
ATOM 740 C CA . SER A 1 97 ? 11.991 -3.382 -7.283 1.00 93.94 97 SER A CA 1
ATOM 741 C C . SER A 1 97 ? 10.675 -2.847 -6.701 1.00 93.94 97 SER A C 1
ATOM 743 O O . SER A 1 97 ? 10.591 -1.670 -6.376 1.00 93.94 97 SER A O 1
ATOM 745 N N . GLY A 1 98 ? 9.664 -3.710 -6.569 1.00 96.69 98 GLY A N 1
ATOM 746 C CA . GLY A 1 98 ? 8.336 -3.358 -6.049 1.00 96.69 98 GLY A CA 1
ATOM 747 C C . GLY A 1 98 ? 7.340 -2.844 -7.098 1.00 96.69 98 GLY A C 1
ATOM 748 O O . GLY A 1 98 ? 6.143 -3.036 -6.920 1.00 96.69 98 GLY A O 1
ATOM 749 N N . VAL A 1 99 ? 7.791 -2.279 -8.225 1.00 98.50 99 VAL A N 1
ATOM 750 C CA . VAL A 1 99 ? 6.894 -1.646 -9.214 1.00 98.50 99 VAL A CA 1
ATOM 751 C C . VAL A 1 99 ? 6.039 -2.658 -9.965 1.00 98.50 99 VAL A C 1
ATOM 753 O O . VAL A 1 99 ? 4.842 -2.436 -10.132 1.00 98.50 99 VAL A O 1
ATOM 756 N N . LEU A 1 100 ? 6.604 -3.798 -10.374 1.00 98.75 100 LEU A N 1
ATOM 757 C CA . LEU A 1 100 ? 5.805 -4.876 -10.965 1.00 98.75 100 LEU A CA 1
ATOM 758 C C . LEU A 1 100 ? 4.776 -5.435 -9.967 1.00 98.75 100 LEU A C 1
ATOM 760 O O . LEU A 1 100 ? 3.620 -5.636 -10.324 1.00 98.75 100 LEU A O 1
ATOM 764 N N . ALA A 1 101 ? 5.170 -5.632 -8.706 1.00 98.81 101 ALA A N 1
ATOM 765 C CA . ALA A 1 101 ? 4.269 -6.119 -7.661 1.00 98.81 101 ALA A CA 1
ATOM 766 C C . ALA A 1 101 ? 3.112 -5.140 -7.394 1.00 98.81 101 ALA A C 1
ATOM 768 O O . ALA A 1 101 ? 1.969 -5.566 -7.263 1.00 98.81 101 ALA A O 1
ATOM 769 N N . LEU A 1 102 ? 3.391 -3.830 -7.366 1.00 98.94 102 LEU A N 1
ATOM 770 C CA . LEU A 1 102 ? 2.372 -2.783 -7.254 1.00 98.94 102 LEU A CA 1
ATOM 771 C C . LEU A 1 102 ? 1.388 -2.825 -8.427 1.00 98.94 102 LEU A C 1
ATOM 773 O O . LEU A 1 102 ? 0.185 -2.806 -8.197 1.00 98.94 102 LEU A O 1
ATOM 777 N N . GLN A 1 103 ? 1.878 -2.947 -9.663 1.00 98.88 103 GLN A N 1
ATOM 778 C CA . GLN A 1 103 ? 1.016 -3.084 -10.842 1.00 98.88 103 GLN A CA 1
ATOM 779 C C . GLN A 1 103 ? 0.127 -4.330 -10.768 1.00 98.88 103 GLN A C 1
ATOM 781 O O . GLN A 1 103 ? -1.063 -4.240 -11.052 1.00 98.88 103 GLN A O 1
ATOM 786 N N . VAL A 1 104 ? 0.675 -5.472 -10.338 1.00 98.94 104 VAL A N 1
ATOM 787 C CA . VAL A 1 104 ? -0.099 -6.704 -10.117 1.00 98.94 104 VAL A CA 1
ATOM 788 C C . VAL A 1 104 ? -1.180 -6.490 -9.054 1.00 98.94 104 VAL A C 1
ATOM 790 O O . VAL A 1 104 ? -2.338 -6.828 -9.283 1.00 98.94 104 VAL A O 1
ATOM 793 N N . GLY A 1 105 ? -0.832 -5.880 -7.918 1.00 98.81 105 GLY A N 1
ATOM 794 C CA . GLY A 1 105 ? -1.792 -5.560 -6.862 1.00 98.81 105 GLY A CA 1
ATOM 795 C C . GLY A 1 105 ? -2.914 -4.634 -7.337 1.00 98.81 105 GLY A C 1
ATOM 796 O O . GLY A 1 105 ? -4.073 -4.879 -7.018 1.00 98.81 105 GLY A O 1
ATOM 797 N N . LEU A 1 106 ? -2.589 -3.612 -8.136 1.00 98.88 106 LEU A N 1
ATOM 798 C CA . LEU A 1 106 ? -3.561 -2.672 -8.709 1.00 98.88 106 LEU A CA 1
ATOM 799 C C . LEU A 1 106 ? -4.464 -3.324 -9.757 1.00 98.88 106 LEU A C 1
ATOM 801 O O . LEU A 1 106 ? -5.670 -3.102 -9.737 1.00 98.88 106 LEU A O 1
ATOM 805 N N . ALA A 1 107 ? -3.912 -4.181 -10.617 1.00 98.81 107 ALA A N 1
ATOM 806 C CA . ALA A 1 107 ? -4.704 -4.942 -11.576 1.00 98.81 107 ALA A CA 1
ATOM 807 C C . ALA A 1 107 ? -5.766 -5.798 -10.864 1.00 98.81 107 ALA A C 1
ATOM 809 O O . ALA A 1 107 ? -6.931 -5.781 -11.258 1.00 98.81 107 ALA A O 1
ATOM 810 N N . VAL A 1 108 ? -5.405 -6.481 -9.769 1.00 98.88 108 VAL A N 1
ATOM 811 C CA . VAL A 1 108 ? -6.388 -7.218 -8.957 1.00 98.88 108 VAL A CA 1
ATOM 812 C C . VAL A 1 108 ? -7.352 -6.262 -8.248 1.00 98.88 108 VAL A C 1
ATOM 814 O O . VAL A 1 108 ? -8.556 -6.494 -8.289 1.00 98.88 108 VAL A O 1
ATOM 817 N N . ARG A 1 109 ? -6.857 -5.176 -7.635 1.00 98.69 109 ARG A N 1
ATOM 818 C CA . ARG A 1 109 ? -7.680 -4.178 -6.924 1.00 98.69 109 ARG A CA 1
ATOM 819 C C . ARG A 1 109 ? -8.821 -3.653 -7.791 1.00 98.69 109 ARG A C 1
ATOM 821 O O . ARG A 1 109 ? -9.956 -3.591 -7.329 1.00 98.69 109 ARG A O 1
ATOM 828 N N . ASP A 1 110 ? -8.510 -3.305 -9.036 1.00 98.38 110 ASP A N 1
ATOM 829 C CA . ASP A 1 110 ? -9.417 -2.543 -9.892 1.00 98.38 110 ASP A CA 1
ATOM 830 C C . ASP A 1 110 ? -10.293 -3.441 -10.781 1.00 98.38 110 ASP A C 1
ATOM 832 O O . ASP A 1 110 ? -11.413 -3.062 -11.122 1.00 98.38 110 ASP A O 1
ATOM 836 N N . HIS A 1 111 ? -9.830 -4.651 -11.125 1.00 98.25 111 HIS A N 1
ATOM 837 C CA . HIS A 1 111 ? -10.566 -5.574 -12.003 1.00 98.25 111 HIS A CA 1
ATOM 838 C C . HIS A 1 111 ? -11.168 -6.785 -11.279 1.00 98.25 111 HIS A C 1
ATOM 840 O O . HIS A 1 111 ? -12.060 -7.439 -11.821 1.00 98.25 111 HIS A O 1
ATOM 846 N N . MET A 1 112 ? -10.692 -7.101 -10.074 1.00 98.00 112 MET A N 1
ATOM 847 C CA . MET A 1 112 ? -11.098 -8.268 -9.283 1.00 98.00 112 MET A CA 1
ATOM 848 C C . MET A 1 112 ? -11.249 -7.897 -7.789 1.00 98.00 112 MET A C 1
ATOM 850 O O . MET A 1 112 ? -10.649 -8.550 -6.930 1.00 98.00 112 MET A O 1
ATOM 854 N N . PRO A 1 113 ? -12.037 -6.855 -7.443 1.00 97.69 113 PRO A N 1
ATOM 855 C CA . PRO A 1 113 ? -12.047 -6.268 -6.097 1.00 97.69 113 PRO A CA 1
ATOM 856 C C . PRO A 1 113 ? -12.430 -7.263 -4.991 1.00 97.69 113 PRO A C 1
ATOM 858 O O . PRO A 1 113 ? -11.898 -7.189 -3.886 1.00 97.69 113 PRO A O 1
ATOM 861 N N . GLU A 1 114 ? -13.286 -8.239 -5.300 1.00 97.81 114 GLU A N 1
ATOM 862 C CA . GLU A 1 114 ? -13.704 -9.306 -4.375 1.00 97.81 114 GLU A CA 1
ATOM 863 C C . GLU A 1 114 ? -12.524 -10.184 -3.910 1.00 97.81 114 GLU A C 1
ATOM 865 O O . GLU A 1 114 ? -12.538 -10.718 -2.805 1.00 97.81 114 GLU A O 1
ATOM 870 N N . SER A 1 115 ? -11.491 -10.324 -4.748 1.00 98.38 115 SER A N 1
ATOM 871 C CA . SER A 1 115 ? -10.294 -11.139 -4.491 1.00 98.38 115 SER A CA 1
ATOM 872 C C . SER A 1 115 ? -9.091 -10.304 -4.048 1.00 98.38 115 SER A C 1
ATOM 874 O O . SER A 1 115 ? -8.031 -10.850 -3.733 1.00 98.38 115 SER A O 1
ATOM 876 N N . PHE A 1 116 ? -9.226 -8.975 -4.021 1.00 98.81 116 PHE A N 1
ATOM 877 C CA . PHE A 1 116 ? -8.106 -8.078 -3.765 1.00 98.81 116 PHE A CA 1
ATOM 878 C C . PHE A 1 116 ? -7.484 -8.297 -2.391 1.00 98.81 116 PHE A C 1
ATOM 880 O O . PHE A 1 116 ? -6.264 -8.355 -2.303 1.00 98.81 116 PHE A O 1
ATOM 887 N N . LEU A 1 117 ? -8.280 -8.461 -1.329 1.00 98.75 117 LEU A N 1
ATOM 888 C CA . LEU A 1 117 ? -7.726 -8.611 0.022 1.00 98.75 117 LEU A CA 1
ATOM 889 C C . LEU A 1 117 ? -6.856 -9.874 0.147 1.00 98.75 117 LEU A C 1
ATOM 891 O O . LEU A 1 117 ? -5.776 -9.808 0.730 1.00 98.75 117 LEU A O 1
ATOM 895 N N . ASP A 1 118 ? -7.280 -10.992 -0.453 1.00 98.81 118 ASP A N 1
ATOM 896 C CA . ASP A 1 118 ? -6.495 -12.233 -0.488 1.00 98.81 118 ASP A CA 1
ATOM 897 C C . ASP A 1 118 ? -5.205 -12.070 -1.300 1.00 98.81 118 ASP A C 1
ATOM 899 O O . ASP A 1 118 ? -4.120 -12.436 -0.838 1.00 98.81 118 ASP A O 1
ATOM 903 N N . ALA A 1 119 ? -5.293 -11.460 -2.485 1.00 98.88 119 ALA A N 1
ATOM 904 C CA . ALA A 1 119 ? -4.116 -11.166 -3.299 1.00 98.88 119 ALA A CA 1
ATOM 905 C C . ALA A 1 119 ? -3.138 -10.240 -2.572 1.00 98.88 119 ALA A C 1
ATOM 907 O O . ALA A 1 119 ? -1.928 -10.449 -2.613 1.00 98.88 119 ALA A O 1
ATOM 908 N N . HIS A 1 120 ? -3.661 -9.225 -1.891 1.00 98.81 120 HIS A N 1
ATOM 909 C CA . HIS A 1 120 ? -2.880 -8.222 -1.191 1.00 98.81 120 HIS A CA 1
ATOM 910 C C . HIS A 1 120 ? -2.069 -8.837 -0.046 1.00 98.81 120 HIS A C 1
ATOM 912 O O . HIS A 1 120 ? -0.868 -8.579 0.054 1.00 98.81 120 HIS A O 1
ATOM 918 N N . GLU A 1 121 ? -2.682 -9.704 0.767 1.00 98.62 121 GLU A N 1
ATOM 919 C CA . GLU A 1 121 ? -1.963 -10.463 1.798 1.00 98.62 121 GLU A CA 1
ATOM 920 C C . GLU A 1 121 ? -0.950 -11.436 1.189 1.00 98.62 121 GLU A C 1
ATOM 922 O O . GLU A 1 121 ? 0.189 -11.498 1.651 1.00 98.62 121 GLU A O 1
ATOM 927 N N . SER A 1 122 ? -1.322 -12.154 0.123 1.00 98.81 122 SER A N 1
ATOM 928 C CA . SER A 1 122 ? -0.437 -13.121 -0.539 1.00 98.81 122 SER A CA 1
ATOM 929 C C . SER A 1 122 ? 0.813 -12.463 -1.146 1.00 98.81 122 SER A C 1
ATOM 931 O O . SER A 1 122 ? 1.929 -12.965 -0.990 1.00 98.81 122 SER A O 1
ATOM 933 N N . LEU A 1 123 ? 0.667 -11.290 -1.771 1.00 98.88 123 LEU A N 1
ATOM 934 C CA . LEU A 1 123 ? 1.778 -10.506 -2.324 1.00 98.88 123 LEU A CA 1
ATOM 935 C C . LEU A 1 123 ? 2.724 -9.988 -1.230 1.00 98.88 123 LEU A C 1
ATOM 937 O O . LEU A 1 123 ? 3.945 -10.030 -1.400 1.00 98.88 123 LEU A O 1
ATOM 941 N N . PHE A 1 124 ? 2.191 -9.551 -0.084 1.00 98.81 124 PHE A N 1
ATOM 942 C CA . PHE A 1 124 ? 3.027 -9.224 1.073 1.00 98.81 124 PHE A CA 1
ATOM 943 C C . PHE A 1 124 ? 3.734 -10.457 1.645 1.00 98.81 124 PHE A C 1
ATOM 945 O O . PHE A 1 124 ? 4.918 -10.368 1.984 1.00 98.81 124 PHE A O 1
ATOM 952 N N . ALA A 1 125 ? 3.042 -11.595 1.747 1.00 98.69 125 ALA A N 1
ATOM 953 C CA . ALA A 1 125 ? 3.601 -12.838 2.270 1.00 98.69 125 ALA A CA 1
ATOM 954 C C . ALA A 1 125 ? 4.783 -13.328 1.420 1.00 98.69 125 ALA A C 1
ATOM 956 O O . ALA A 1 125 ? 5.835 -13.636 1.979 1.00 98.69 125 ALA A O 1
ATOM 957 N N . ALA A 1 126 ? 4.674 -13.275 0.086 1.00 98.69 126 ALA A N 1
ATOM 958 C CA . ALA A 1 126 ? 5.770 -13.636 -0.816 1.00 98.69 126 ALA A CA 1
ATOM 959 C C . ALA A 1 126 ? 7.067 -12.877 -0.475 1.00 98.69 126 ALA A C 1
ATOM 961 O O . ALA A 1 126 ? 8.138 -13.466 -0.344 1.00 98.69 126 ALA A O 1
ATOM 962 N N . ARG A 1 127 ? 6.984 -11.562 -0.235 1.00 98.31 127 ARG A N 1
ATOM 963 C CA . ARG A 1 127 ? 8.169 -10.768 0.117 1.00 98.31 127 ARG A CA 1
ATOM 964 C C . ARG A 1 127 ? 8.632 -10.966 1.558 1.00 98.31 127 ARG A C 1
ATOM 96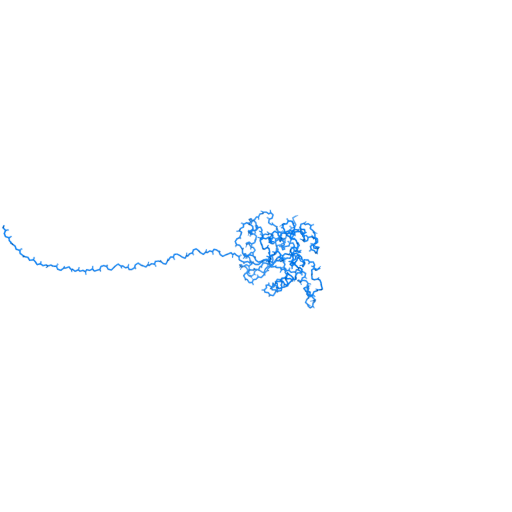6 O O . ARG A 1 127 ? 9.841 -10.932 1.812 1.00 98.31 127 ARG A O 1
ATOM 973 N N . HIS A 1 128 ? 7.706 -11.038 2.508 1.00 98.25 128 HIS A N 1
ATOM 974 C CA . HIS A 1 128 ? 8.011 -10.824 3.925 1.00 98.25 128 HIS A CA 1
ATOM 975 C C . HIS A 1 128 ? 7.916 -12.070 4.808 1.00 98.25 128 HIS A C 1
ATOM 977 O O . HIS A 1 128 ? 8.503 -12.045 5.888 1.00 98.25 128 HIS A O 1
ATOM 983 N N . ASP A 1 129 ? 7.215 -13.121 4.383 1.00 98.00 129 ASP A N 1
ATOM 984 C CA . ASP A 1 129 ? 7.258 -14.440 5.030 1.00 98.00 129 ASP A CA 1
ATOM 985 C C . ASP A 1 129 ? 8.242 -15.359 4.309 1.00 98.00 129 ASP A C 1
ATOM 987 O O . ASP A 1 129 ? 9.122 -15.934 4.948 1.00 98.00 129 ASP A O 1
ATOM 991 N N . ASP A 1 130 ? 8.131 -15.448 2.983 1.00 98.06 130 ASP A N 1
ATOM 992 C CA . ASP A 1 130 ? 8.929 -16.397 2.197 1.00 98.06 130 ASP A CA 1
ATOM 993 C C . ASP A 1 130 ? 10.308 -15.835 1.829 1.00 98.06 130 ASP A C 1
ATOM 995 O O . ASP A 1 130 ? 11.266 -16.577 1.614 1.00 98.06 130 ASP A O 1
ATOM 999 N N . GLY A 1 131 ? 10.433 -14.504 1.801 1.00 97.56 131 GLY A N 1
ATOM 1000 C CA . GLY A 1 131 ? 11.668 -13.828 1.410 1.00 97.56 131 GLY A CA 1
ATOM 1001 C C . GLY A 1 131 ? 11.937 -13.862 -0.097 1.00 97.56 131 GLY A C 1
ATOM 1002 O O . GLY A 1 131 ? 13.076 -13.618 -0.502 1.00 97.56 131 GLY A O 1
ATOM 1003 N N . ASP A 1 132 ? 10.916 -14.134 -0.911 1.00 98.06 132 ASP A N 1
ATOM 1004 C CA . ASP A 1 132 ? 11.028 -14.241 -2.362 1.00 98.06 132 ASP A CA 1
ATOM 1005 C C . ASP A 1 132 ? 11.290 -12.877 -3.031 1.00 98.06 132 ASP A C 1
ATOM 1007 O O . ASP A 1 132 ? 10.945 -11.800 -2.519 1.00 98.06 132 ASP A O 1
ATOM 1011 N N . ASP A 1 133 ? 11.904 -12.915 -4.219 1.00 97.38 133 ASP A N 1
ATOM 1012 C CA . ASP A 1 133 ? 12.153 -11.719 -5.024 1.00 97.38 133 ASP A CA 1
ATOM 1013 C C . ASP A 1 133 ? 10.912 -11.342 -5.844 1.00 97.38 133 ASP A C 1
ATOM 1015 O O . ASP A 1 133 ? 10.692 -11.835 -6.946 1.00 97.38 133 ASP A O 1
ATOM 1019 N N . ILE A 1 134 ? 10.128 -10.395 -5.332 1.00 97.62 134 ILE A N 1
ATOM 1020 C CA . ILE A 1 134 ? 8.921 -9.872 -5.993 1.00 97.62 134 ILE A CA 1
ATOM 1021 C C . ILE A 1 134 ? 9.186 -9.034 -7.263 1.00 97.62 134 ILE A C 1
ATOM 1023 O O . ILE A 1 134 ? 8.256 -8.437 -7.804 1.00 97.62 134 ILE A O 1
ATOM 1027 N N . LYS A 1 135 ? 10.434 -8.949 -7.752 1.00 95.88 135 LYS A N 1
ATOM 1028 C CA . LYS A 1 135 ? 10.709 -8.533 -9.143 1.00 95.88 135 LYS A CA 1
ATOM 1029 C C . LYS A 1 135 ? 10.482 -9.667 -10.139 1.00 95.88 135 LYS A C 1
ATOM 1031 O O . LYS A 1 135 ? 10.292 -9.387 -11.317 1.00 95.88 135 LYS A O 1
ATOM 1036 N N . ASP A 1 136 ? 10.565 -10.920 -9.696 1.00 97.94 136 ASP A N 1
ATOM 1037 C CA . ASP A 1 136 ? 10.393 -12.079 -10.561 1.00 97.94 136 ASP A CA 1
ATOM 1038 C C . ASP A 1 136 ? 8.899 -12.266 -10.883 1.00 97.94 136 ASP A C 1
ATOM 1040 O O . ASP A 1 136 ? 8.094 -12.521 -9.977 1.00 97.94 136 ASP A O 1
ATOM 1044 N N . PRO A 1 137 ? 8.495 -12.183 -12.164 1.00 98.25 137 PRO A N 1
ATOM 1045 C CA . PRO A 1 137 ? 7.116 -12.430 -12.554 1.00 98.25 137 PRO A CA 1
ATOM 1046 C C . PRO A 1 137 ? 6.608 -13.815 -12.134 1.00 98.25 137 PRO A C 1
ATOM 1048 O O . PRO A 1 137 ? 5.410 -13.962 -11.905 1.00 98.25 137 PRO A O 1
ATOM 1051 N N . ALA A 1 138 ? 7.469 -14.832 -12.028 1.00 98.56 138 ALA A N 1
ATOM 1052 C CA . ALA A 1 138 ? 7.072 -16.168 -11.590 1.00 98.56 138 ALA A CA 1
ATOM 1053 C C . ALA A 1 138 ? 6.671 -16.197 -10.105 1.00 98.56 138 ALA A C 1
ATOM 1055 O O . ALA A 1 138 ? 5.697 -16.865 -9.756 1.00 98.56 138 ALA A O 1
ATOM 1056 N N . VAL A 1 139 ? 7.357 -15.428 -9.249 1.00 98.69 139 VAL A N 1
ATOM 1057 C CA . VAL A 1 139 ? 7.007 -15.271 -7.825 1.00 98.69 139 VAL A CA 1
ATOM 1058 C C . VAL A 1 139 ? 5.630 -14.629 -7.687 1.00 98.69 139 VAL A C 1
ATOM 1060 O O . VAL A 1 139 ? 4.784 -15.123 -6.945 1.00 98.69 139 VAL A O 1
ATOM 1063 N N . LEU A 1 140 ? 5.366 -13.566 -8.449 1.00 98.81 140 LEU A N 1
ATOM 1064 C CA . LEU A 1 140 ? 4.073 -12.877 -8.419 1.00 98.81 140 LEU A CA 1
ATOM 1065 C C . LEU A 1 140 ? 2.940 -13.765 -8.944 1.00 98.81 140 LEU A C 1
ATOM 1067 O O . LEU A 1 140 ? 1.875 -13.821 -8.334 1.00 98.81 140 LEU A O 1
ATOM 1071 N N . ARG A 1 141 ? 3.180 -14.521 -10.023 1.00 98.81 141 ARG A N 1
ATOM 1072 C CA . ARG A 1 141 ? 2.214 -15.514 -10.517 1.00 98.81 141 ARG A CA 1
ATOM 1073 C C . ARG A 1 141 ? 1.914 -16.582 -9.468 1.00 98.81 141 ARG A C 1
ATOM 1075 O O . ARG A 1 141 ? 0.754 -16.925 -9.267 1.00 98.81 141 ARG A O 1
ATOM 1082 N N . ALA A 1 142 ? 2.941 -17.080 -8.779 1.00 98.75 142 ALA A N 1
ATOM 1083 C CA . ALA A 1 142 ? 2.764 -18.050 -7.705 1.00 98.75 142 ALA A CA 1
ATOM 1084 C C . ALA A 1 142 ? 1.958 -17.462 -6.537 1.00 98.75 142 ALA A C 1
ATOM 1086 O O . ALA A 1 142 ? 1.077 -18.140 -6.020 1.00 98.75 142 ALA A O 1
ATOM 1087 N N . ALA A 1 143 ? 2.207 -16.208 -6.149 1.00 98.81 143 ALA A N 1
ATOM 1088 C CA . ALA A 1 143 ? 1.441 -15.526 -5.107 1.00 98.81 143 ALA A CA 1
ATOM 1089 C C . ALA A 1 143 ? -0.053 -15.393 -5.470 1.00 98.81 143 ALA A C 1
ATOM 1091 O O . ALA A 1 143 ? -0.908 -15.655 -4.627 1.00 98.81 143 ALA A O 1
ATOM 1092 N N . LEU A 1 144 ? -0.382 -15.060 -6.722 1.00 98.88 144 LEU A N 1
ATOM 1093 C CA . LEU A 1 144 ? -1.773 -15.026 -7.203 1.00 98.88 144 LEU A CA 1
ATOM 1094 C C . LEU A 1 144 ? -2.420 -16.419 -7.213 1.00 98.88 144 LEU A C 1
ATOM 1096 O O . LEU A 1 144 ? -3.535 -16.591 -6.724 1.00 98.88 144 LEU A O 1
ATOM 1100 N N . ALA A 1 145 ? -1.699 -17.435 -7.692 1.00 98.62 145 ALA A N 1
ATOM 1101 C CA . ALA A 1 145 ? -2.205 -18.805 -7.748 1.00 98.62 145 ALA A CA 1
ATOM 1102 C C . ALA A 1 145 ? -2.498 -19.398 -6.355 1.00 98.62 145 ALA A C 1
ATOM 1104 O O . ALA A 1 145 ? -3.408 -20.211 -6.223 1.00 98.62 145 ALA A O 1
ATOM 1105 N N . ARG A 1 146 ? -1.772 -18.982 -5.303 1.00 98.44 146 ARG A N 1
ATOM 1106 C CA . ARG A 1 146 ? -2.045 -19.391 -3.906 1.00 98.44 146 ARG A CA 1
ATOM 1107 C C . ARG A 1 146 ? -3.443 -19.005 -3.420 1.00 98.44 146 ARG A C 1
ATOM 1109 O O . ARG A 1 146 ? -3.922 -19.609 -2.467 1.00 98.44 146 ARG A O 1
ATOM 1116 N N . VAL A 1 147 ? -4.049 -17.993 -4.035 1.00 98.62 147 VAL A N 1
ATOM 1117 C CA . VAL A 1 147 ? -5.374 -17.462 -3.687 1.00 98.62 147 VAL A CA 1
ATOM 1118 C C . VAL A 1 147 ? -6.368 -17.627 -4.840 1.00 98.62 147 VAL A C 1
ATOM 1120 O O . VAL A 1 147 ? -7.309 -16.852 -4.970 1.00 98.62 147 VAL A O 1
ATOM 1123 N N . ASP A 1 148 ? -6.138 -18.638 -5.685 1.00 98.50 148 ASP A N 1
ATOM 1124 C CA . ASP A 1 148 ? -7.014 -19.039 -6.792 1.00 98.50 148 ASP A CA 1
ATOM 1125 C C . ASP A 1 148 ? -7.288 -17.933 -7.836 1.00 98.50 148 ASP A C 1
ATOM 1127 O O . ASP A 1 148 ? -8.317 -17.944 -8.514 1.00 98.50 148 ASP A O 1
ATOM 1131 N N . ILE A 1 149 ? -6.353 -16.990 -8.011 1.00 98.69 149 ILE A N 1
ATOM 1132 C CA . ILE A 1 149 ? -6.433 -15.945 -9.043 1.00 98.69 149 ILE A CA 1
ATOM 1133 C C . ILE A 1 149 ? -5.673 -16.382 -10.299 1.00 98.69 149 ILE A C 1
ATOM 1135 O O . ILE A 1 149 ? -4.521 -16.819 -10.227 1.00 98.69 149 ILE A O 1
ATOM 1139 N N . ASP A 1 150 ? -6.306 -16.210 -11.464 1.00 98.44 150 ASP A N 1
ATOM 1140 C CA . ASP A 1 150 ? -5.674 -16.430 -12.765 1.00 98.44 150 ASP A CA 1
ATOM 1141 C C . ASP A 1 150 ? -4.579 -15.386 -13.015 1.00 98.44 150 ASP A C 1
ATOM 1143 O O . ASP A 1 150 ? -4.826 -14.226 -13.356 1.00 98.44 150 ASP A O 1
ATOM 1147 N N . ALA A 1 151 ? -3.343 -15.832 -12.831 1.00 98.44 151 ALA A N 1
ATOM 1148 C CA . ALA A 1 151 ? -2.150 -15.038 -13.027 1.00 98.44 151 ALA A CA 1
ATOM 1149 C C . ALA A 1 151 ? -2.026 -14.494 -14.456 1.00 98.44 151 ALA A C 1
ATOM 1151 O O . ALA A 1 151 ? -1.613 -13.349 -14.623 1.00 98.44 151 ALA A O 1
ATOM 1152 N N . ASP A 1 152 ? -2.367 -15.273 -15.482 1.00 98.31 152 ASP A N 1
ATOM 1153 C CA . ASP A 1 152 ? -2.176 -14.826 -16.862 1.00 98.31 152 ASP A CA 1
ATOM 1154 C C . ASP A 1 152 ? -3.162 -13.703 -17.202 1.00 98.31 152 ASP A C 1
ATOM 1156 O O . ASP A 1 152 ? -2.746 -12.679 -17.741 1.00 98.31 152 ASP A O 1
ATOM 1160 N N . ALA A 1 153 ? -4.413 -13.804 -16.742 1.00 97.94 153 ALA A N 1
ATOM 1161 C CA . ALA A 1 153 ? -5.392 -12.722 -16.868 1.00 97.94 153 ALA A CA 1
ATOM 1162 C C . ALA A 1 153 ? -4.933 -11.418 -16.181 1.00 97.94 153 ALA A C 1
ATOM 1164 O O . ALA A 1 153 ? -5.126 -10.327 -16.719 1.00 97.94 153 ALA A O 1
ATOM 1165 N N . VAL A 1 154 ? -4.297 -11.508 -15.007 1.00 98.69 154 VAL A N 1
ATOM 1166 C CA . VAL A 1 154 ? -3.739 -10.332 -14.315 1.00 98.69 154 VAL A CA 1
ATOM 1167 C C . VAL A 1 154 ? -2.551 -9.745 -15.080 1.00 98.69 154 VAL A C 1
ATOM 1169 O O . VAL A 1 154 ? -2.441 -8.527 -15.217 1.00 98.69 154 VAL A O 1
ATOM 1172 N N . PHE A 1 155 ? -1.656 -10.586 -15.601 1.00 98.50 155 PHE A N 1
ATOM 1173 C CA . PHE A 1 155 ? -0.490 -10.121 -16.353 1.00 98.50 155 PHE A CA 1
ATOM 1174 C C . PHE A 1 155 ? -0.848 -9.547 -17.729 1.00 98.50 155 PHE A C 1
ATOM 1176 O O . PHE A 1 155 ? -0.139 -8.652 -18.196 1.00 98.50 155 PHE A O 1
ATOM 1183 N N . ASP A 1 156 ? -1.944 -9.986 -18.347 1.00 98.25 156 ASP A N 1
ATOM 1184 C CA . ASP A 1 156 ? -2.491 -9.355 -19.552 1.00 98.25 156 ASP A CA 1
ATOM 1185 C C . ASP A 1 156 ? -2.894 -7.896 -19.272 1.00 98.25 156 ASP A C 1
ATOM 1187 O O . ASP A 1 156 ? -2.529 -7.007 -20.044 1.00 98.25 156 ASP A O 1
ATOM 1191 N N . ILE A 1 157 ? -3.536 -7.625 -18.125 1.00 98.06 157 ILE A N 1
ATOM 1192 C CA . ILE A 1 157 ? -3.861 -6.258 -17.673 1.00 98.06 157 ILE A CA 1
ATOM 1193 C C . ILE A 1 157 ? -2.578 -5.464 -17.395 1.00 98.06 157 ILE A C 1
ATOM 1195 O O . ILE A 1 157 ? -2.424 -4.334 -17.838 1.00 98.06 157 ILE A O 1
ATOM 1199 N N . VAL A 1 158 ? -1.597 -6.042 -16.698 1.00 98.12 158 VAL A N 1
ATOM 1200 C CA . VAL A 1 158 ? -0.318 -5.344 -16.450 1.00 98.12 158 VAL A CA 1
ATOM 1201 C C . VAL A 1 158 ? 0.383 -4.970 -17.761 1.00 98.12 158 VAL A C 1
ATOM 1203 O O . VAL A 1 158 ? 0.944 -3.880 -17.875 1.00 98.12 158 VAL A O 1
ATOM 1206 N N . THR A 1 159 ? 0.313 -5.838 -18.771 1.00 96.88 159 THR A N 1
ATOM 1207 C CA . THR A 1 159 ? 0.944 -5.621 -20.081 1.00 96.88 159 THR A CA 1
ATOM 1208 C C . THR A 1 159 ? 0.279 -4.496 -20.881 1.00 96.88 159 THR A C 1
ATOM 1210 O O . THR A 1 159 ? 0.940 -3.871 -21.710 1.00 96.88 159 THR A O 1
ATOM 1213 N N . ASP A 1 160 ? -0.995 -4.182 -20.624 1.00 94.06 160 ASP A N 1
ATOM 1214 C CA . ASP A 1 160 ? -1.680 -3.058 -21.277 1.00 94.06 160 ASP A CA 1
ATOM 1215 C C . ASP A 1 160 ? -1.183 -1.671 -20.797 1.00 94.06 160 ASP A C 1
ATOM 1217 O O . ASP A 1 160 ? -1.411 -0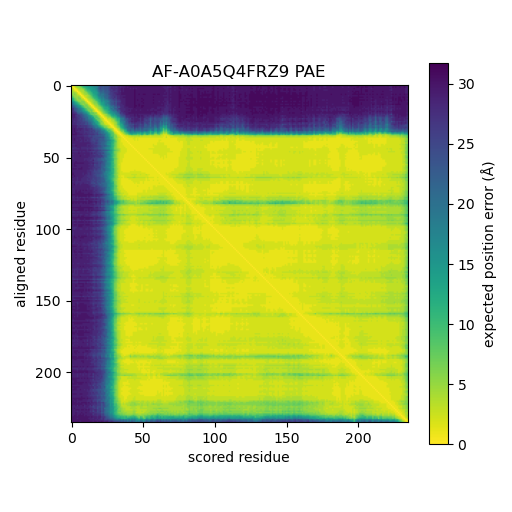.653 -21.461 1.00 94.06 160 ASP A O 1
ATOM 1221 N N . GLY A 1 161 ? -0.444 -1.634 -19.679 1.00 95.62 161 GLY A N 1
ATOM 1222 C CA . GLY A 1 161 ? 0.176 -0.438 -19.105 1.00 95.62 161 GLY A CA 1
ATOM 1223 C C . GLY A 1 161 ? -0.761 0.446 -18.273 1.00 95.62 161 GLY A C 1
ATOM 1224 O O . GLY A 1 161 ? -0.323 1.470 -17.743 1.00 95.62 161 GLY A O 1
ATOM 1225 N N . THR A 1 162 ? -2.033 0.080 -18.125 1.00 96.38 162 THR A N 1
ATOM 1226 C CA . THR A 1 162 ? -3.022 0.783 -17.293 1.00 96.38 162 THR A CA 1
ATOM 1227 C C . THR A 1 162 ? -2.613 0.788 -15.820 1.00 96.38 162 THR A C 1
ATOM 1229 O O . THR A 1 162 ? -2.595 1.876 -15.238 1.00 96.38 162 THR A O 1
ATOM 1232 N N . PRO A 1 163 ? -2.171 -0.335 -15.211 1.00 98.56 163 PRO A N 1
ATOM 1233 C CA . PRO A 1 163 ? -1.757 -0.322 -13.808 1.00 98.56 163 PRO A CA 1
ATOM 1234 C C . PRO A 1 163 ? -0.560 0.592 -13.520 1.00 98.56 163 PRO A C 1
ATOM 1236 O O . PRO A 1 163 ? -0.491 1.177 -12.443 1.00 98.56 163 PRO A O 1
ATOM 1239 N N . LEU A 1 164 ? 0.373 0.761 -14.468 1.00 98.62 164 LEU A N 1
ATOM 1240 C CA . LEU A 1 164 ? 1.504 1.683 -14.303 1.00 98.62 164 LEU A CA 1
ATOM 1241 C C . LEU A 1 164 ? 1.043 3.145 -14.262 1.00 98.62 164 LEU A C 1
ATOM 1243 O O . LEU A 1 164 ? 1.534 3.915 -13.440 1.00 98.62 164 LEU A O 1
ATOM 1247 N N . LYS A 1 165 ? 0.087 3.520 -15.120 1.00 98.44 165 LYS A N 1
ATOM 1248 C CA . LYS A 1 165 ? -0.490 4.873 -15.132 1.00 98.44 165 LYS A CA 1
ATOM 1249 C C . LYS A 1 165 ? -1.243 5.1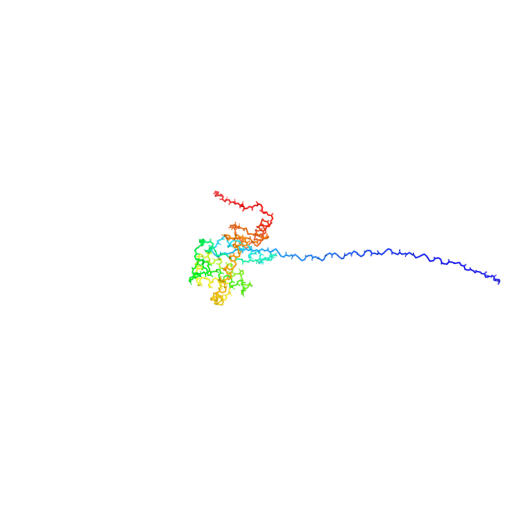63 -13.839 1.00 98.44 165 LYS A C 1
ATOM 1251 O O . LYS A 1 165 ? -1.024 6.207 -13.241 1.00 98.44 165 LYS A O 1
ATOM 1256 N N . ILE A 1 166 ? -2.053 4.213 -13.371 1.00 98.69 166 ILE A N 1
ATOM 1257 C CA . ILE A 1 166 ? -2.763 4.325 -12.088 1.00 98.69 166 ILE A CA 1
ATOM 1258 C C . ILE A 1 166 ? -1.765 4.463 -10.934 1.00 98.69 166 ILE A C 1
ATOM 1260 O O . ILE A 1 166 ? -1.921 5.338 -10.086 1.00 98.69 166 ILE A O 1
ATOM 1264 N N . LEU A 1 167 ? -0.704 3.647 -10.922 1.00 98.81 167 LEU A N 1
ATOM 1265 C CA . LEU A 1 167 ? 0.361 3.750 -9.926 1.00 98.81 167 LEU A CA 1
ATOM 1266 C C . LEU A 1 167 ? 0.992 5.147 -9.917 1.00 98.81 167 LEU A C 1
ATOM 1268 O O . LEU A 1 167 ? 1.172 5.716 -8.841 1.00 98.81 167 LEU A O 1
ATOM 1272 N N . GLN A 1 168 ? 1.329 5.686 -11.090 1.00 98.69 168 GLN A N 1
ATOM 1273 C CA . GLN A 1 168 ? 1.879 7.031 -11.216 1.00 98.69 168 GLN A CA 1
ATOM 1274 C C . GLN A 1 168 ? 0.900 8.079 -10.674 1.00 98.69 168 GLN A C 1
ATOM 1276 O O . GLN A 1 168 ? 1.260 8.851 -9.786 1.00 98.69 168 GLN A O 1
ATOM 1281 N N . GLU A 1 169 ? -0.334 8.087 -11.178 1.00 98.75 169 GLU A N 1
ATOM 1282 C CA . GLU A 1 169 ? -1.351 9.080 -10.832 1.00 98.75 169 GLU A CA 1
ATOM 1283 C C . GLU A 1 169 ? -1.663 9.080 -9.330 1.00 98.75 169 GLU A C 1
ATOM 1285 O O . GLU A 1 169 ? -1.690 10.140 -8.700 1.00 98.75 169 GLU A O 1
ATOM 1290 N N . GLU A 1 170 ? -1.854 7.903 -8.729 1.00 98.81 170 GLU A N 1
ATOM 1291 C CA . GLU A 1 170 ? -2.171 7.785 -7.304 1.00 98.81 170 GLU A CA 1
ATOM 1292 C C . GLU A 1 170 ? -0.961 8.067 -6.404 1.00 98.81 170 GLU A C 1
ATOM 1294 O O . GLU A 1 170 ? -1.123 8.702 -5.358 1.00 98.81 170 GLU A O 1
ATOM 1299 N N . HIS A 1 171 ? 0.255 7.679 -6.810 1.00 98.69 171 HIS A N 1
ATOM 1300 C CA . HIS A 1 171 ? 1.473 8.057 -6.091 1.00 98.69 171 HIS A CA 1
ATOM 1301 C C . HIS A 1 171 ? 1.650 9.580 -6.080 1.00 98.69 171 HIS A C 1
ATOM 1303 O O . HIS A 1 171 ? 1.837 10.174 -5.016 1.00 98.69 171 HIS A O 1
ATOM 1309 N N . GLU A 1 172 ? 1.569 10.225 -7.246 1.00 98.44 172 GLU A N 1
ATOM 1310 C CA . GLU A 1 172 ? 1.727 11.675 -7.384 1.00 98.44 172 GLU A CA 1
ATOM 1311 C C . GLU A 1 172 ? 0.627 12.437 -6.635 1.00 98.44 172 GLU A C 1
ATOM 1313 O O . GLU A 1 172 ? 0.915 13.435 -5.971 1.00 98.44 172 GLU A O 1
ATOM 1318 N N . ALA A 1 173 ? -0.618 11.949 -6.669 1.00 98.44 173 ALA A N 1
ATOM 1319 C CA . ALA A 1 173 ? -1.706 12.503 -5.868 1.00 98.44 173 ALA A CA 1
ATOM 1320 C C . ALA A 1 173 ? -1.438 12.359 -4.363 1.00 98.44 173 ALA A C 1
ATOM 1322 O O . ALA A 1 173 ? -1.599 13.323 -3.619 1.00 98.44 173 ALA A O 1
ATOM 1323 N N . GLY A 1 174 ? -0.958 11.200 -3.905 1.00 98.19 174 GLY A N 1
ATOM 1324 C CA . GLY A 1 174 ? -0.577 10.989 -2.507 1.00 98.19 174 GLY A CA 1
ATOM 1325 C C . GLY A 1 174 ? 0.497 11.972 -2.028 1.00 98.19 174 GLY A C 1
ATOM 1326 O O . GLY A 1 174 ? 0.369 12.566 -0.954 1.00 98.19 174 GLY A O 1
ATOM 1327 N N . VAL A 1 175 ? 1.535 12.191 -2.841 1.00 98.00 175 VAL A N 1
ATOM 1328 C CA . VAL A 1 175 ? 2.602 13.163 -2.553 1.00 98.00 175 VAL A CA 1
ATOM 1329 C C . VAL A 1 175 ? 2.052 14.590 -2.533 1.00 98.00 175 VAL A C 1
ATOM 1331 O O . VAL A 1 175 ? 2.273 15.320 -1.570 1.00 98.00 175 VAL A O 1
ATOM 1334 N N . ARG A 1 176 ? 1.315 14.995 -3.572 1.00 97.75 176 ARG A N 1
ATOM 1335 C CA . ARG A 1 176 ? 0.811 16.367 -3.729 1.00 97.75 176 ARG A CA 1
ATOM 1336 C C . ARG A 1 176 ? -0.234 16.737 -2.679 1.00 97.75 176 ARG A C 1
ATOM 1338 O O . ARG A 1 176 ? -0.165 17.824 -2.112 1.00 97.75 176 ARG A O 1
ATOM 1345 N N . ASP A 1 177 ? -1.200 15.854 -2.447 1.00 97.94 177 ASP A N 1
ATOM 1346 C CA . ASP A 1 177 ? -2.423 16.182 -1.711 1.00 97.94 177 ASP A CA 1
ATOM 1347 C C . ASP A 1 177 ? -2.290 15.873 -0.210 1.00 97.94 177 ASP A C 1
ATOM 1349 O O . ASP A 1 177 ? -2.966 16.494 0.611 1.00 97.94 177 ASP A O 1
ATOM 1353 N N . TYR A 1 178 ? -1.390 14.953 0.165 1.00 97.50 178 TYR A N 1
ATOM 1354 C CA . TYR A 1 178 ? -1.227 14.495 1.552 1.00 97.50 178 TYR A CA 1
ATOM 1355 C C . TYR A 1 178 ? 0.223 14.463 2.045 1.00 97.50 178 TYR A C 1
ATOM 1357 O O . TYR A 1 178 ? 0.463 13.998 3.161 1.00 97.50 178 TYR A O 1
ATOM 1365 N N . ALA A 1 179 ? 1.183 14.944 1.245 1.00 96.62 179 ALA A N 1
ATOM 1366 C CA . ALA A 1 179 ? 2.609 14.913 1.568 1.00 96.62 179 ALA A CA 1
ATOM 1367 C C . ALA A 1 179 ? 3.107 13.506 1.956 1.00 96.62 179 ALA A C 1
ATOM 1369 O O . ALA A 1 179 ? 3.953 13.361 2.842 1.00 96.62 179 ALA A O 1
ATOM 1370 N N . VAL A 1 180 ? 2.573 12.454 1.317 1.00 98.19 180 VAL A N 1
ATOM 1371 C CA . VAL A 1 180 ? 3.019 11.075 1.562 1.00 98.19 180 VAL A CA 1
ATOM 1372 C C . VAL A 1 180 ? 4.490 10.946 1.169 1.00 98.19 180 VAL A C 1
ATOM 1374 O O . VAL A 1 180 ? 4.860 11.159 0.018 1.00 98.19 180 VAL A O 1
ATOM 1377 N N . TRP A 1 181 ? 5.321 10.541 2.124 1.00 96.19 181 TRP A N 1
ATOM 1378 C CA . TRP A 1 181 ? 6.753 10.282 1.927 1.00 96.19 181 TRP A CA 1
ATOM 1379 C C . TRP A 1 181 ? 7.147 8.833 2.258 1.00 96.19 181 TRP A C 1
ATOM 1381 O O . TRP A 1 181 ? 8.293 8.433 2.071 1.00 96.19 181 TRP A O 1
ATOM 1391 N N . GLY A 1 182 ? 6.211 8.031 2.773 1.00 97.44 182 GLY A N 1
ATOM 1392 C CA . GLY A 1 182 ? 6.466 6.661 3.206 1.00 97.44 182 GLY A CA 1
ATOM 1393 C C . GLY A 1 182 ? 5.188 5.853 3.423 1.00 97.44 182 GLY A C 1
ATOM 1394 O O . GLY A 1 182 ? 4.071 6.369 3.336 1.00 97.44 182 GLY A O 1
ATOM 1395 N N . VAL A 1 183 ? 5.357 4.561 3.713 1.00 98.50 183 VAL A N 1
ATOM 1396 C CA . VAL A 1 183 ? 4.250 3.606 3.881 1.00 98.50 183 VAL A CA 1
ATOM 1397 C C . VAL A 1 183 ? 4.393 2.790 5.182 1.00 98.50 183 VAL A C 1
ATOM 1399 O O . VAL A 1 183 ? 5.516 2.409 5.531 1.00 98.50 183 VAL A O 1
ATOM 1402 N N . PRO A 1 184 ? 3.291 2.487 5.893 1.00 98.62 184 PRO A N 1
ATOM 1403 C CA . PRO A 1 184 ? 1.933 2.918 5.600 1.00 98.62 184 PRO A CA 1
ATOM 1404 C C . PRO A 1 184 ? 1.698 4.344 6.107 1.00 98.62 184 PRO A C 1
ATOM 1406 O O . PRO A 1 184 ? 2.109 4.730 7.203 1.00 98.62 184 PRO A O 1
ATOM 1409 N N . THR A 1 185 ? 0.996 5.116 5.294 1.00 98.81 185 THR A N 1
ATOM 1410 C CA . THR A 1 185 ? 0.427 6.410 5.650 1.00 98.81 185 THR A CA 1
ATOM 1411 C C . THR A 1 185 ? -1.087 6.266 5.651 1.00 98.81 185 THR A C 1
ATOM 1413 O O . THR A 1 185 ? -1.672 5.839 4.658 1.00 98.81 185 THR A O 1
ATOM 1416 N N . PHE A 1 186 ? -1.713 6.601 6.776 1.00 98.62 186 PHE A N 1
ATOM 1417 C CA . PHE A 1 186 ? -3.164 6.662 6.919 1.00 98.62 186 PHE A CA 1
ATOM 1418 C C . PHE A 1 186 ? -3.654 8.034 6.466 1.00 98.62 186 PHE A C 1
ATOM 1420 O O . PHE A 1 186 ? -3.087 9.054 6.858 1.00 98.62 186 PHE A O 1
ATOM 1427 N N . ILE A 1 187 ? -4.693 8.058 5.636 1.00 98.56 187 ILE A N 1
ATOM 1428 C CA . ILE A 1 187 ? -5.243 9.263 5.023 1.00 98.56 187 ILE A CA 1
ATOM 1429 C C . ILE A 1 187 ? -6.690 9.439 5.480 1.00 98.56 187 ILE A C 1
ATOM 1431 O O . ILE A 1 187 ? -7.580 8.734 5.010 1.00 98.56 187 ILE A O 1
ATOM 1435 N N . ALA A 1 188 ? -6.943 10.384 6.381 1.00 96.75 188 ALA A N 1
ATOM 1436 C CA . ALA A 1 188 ? -8.285 10.688 6.879 1.00 96.75 188 ALA A CA 1
ATOM 1437 C C . ALA A 1 188 ? -8.401 12.170 7.255 1.00 96.75 188 ALA A C 1
ATOM 1439 O O . ALA A 1 188 ? -7.407 12.826 7.573 1.00 96.75 188 ALA A O 1
ATOM 1440 N N . GLY A 1 189 ? -9.610 12.732 7.162 1.00 90.31 189 GLY A N 1
ATOM 1441 C CA . GLY A 1 189 ? -9.858 14.139 7.509 1.00 90.31 189 GLY A CA 1
ATOM 1442 C C . GLY A 1 189 ? -8.964 15.145 6.765 1.00 90.31 189 GLY A C 1
ATOM 1443 O O . GLY A 1 189 ? -8.573 16.155 7.346 1.00 90.31 189 GLY A O 1
ATOM 1444 N N . GLY A 1 190 ? -8.587 14.848 5.514 1.00 91.56 190 GLY A N 1
ATOM 1445 C CA . GLY A 1 190 ? -7.725 15.707 4.690 1.00 91.56 190 GLY A CA 1
ATOM 1446 C C . GLY A 1 190 ? -6.234 15.680 5.049 1.00 91.56 190 GLY A C 1
ATOM 1447 O O . GLY A 1 190 ? -5.507 16.579 4.642 1.00 91.56 190 GLY A O 1
ATOM 1448 N N . ARG A 1 191 ? -5.768 14.688 5.819 1.00 93.38 191 ARG A N 1
ATOM 1449 C CA . ARG A 1 191 ? -4.378 14.584 6.288 1.00 93.38 191 ARG A CA 1
ATOM 1450 C C . ARG A 1 191 ? -3.786 13.218 5.986 1.00 93.38 191 ARG A C 1
ATOM 1452 O O . ARG A 1 191 ? -4.511 12.233 6.036 1.00 93.38 191 ARG A O 1
ATOM 1459 N N . GLY A 1 192 ? -2.477 13.173 5.742 1.00 96.94 192 GLY A N 1
ATOM 1460 C CA . GLY A 1 192 ? -1.677 11.949 5.727 1.00 96.94 192 GLY A CA 1
ATOM 1461 C C . GLY A 1 192 ? -0.842 11.828 7.003 1.00 96.94 192 GLY A C 1
ATOM 1462 O O . GLY A 1 192 ? -0.127 12.761 7.364 1.00 96.94 192 GLY A O 1
ATOM 1463 N N . VAL A 1 193 ? -0.922 10.687 7.688 1.00 98.00 193 VAL A N 1
ATOM 1464 C CA . VAL A 1 193 ? -0.136 10.387 8.894 1.00 98.00 193 VAL A CA 1
ATOM 1465 C C . VAL A 1 193 ? 0.575 9.049 8.730 1.00 98.00 193 VAL A C 1
ATOM 1467 O O . VAL A 1 193 ? -0.056 7.997 8.617 1.00 98.00 193 VAL A O 1
ATOM 1470 N N . PHE A 1 194 ? 1.904 9.087 8.719 1.00 98.06 194 PHE A N 1
ATOM 1471 C CA . PHE A 1 194 ? 2.737 7.890 8.698 1.00 98.06 194 PHE A CA 1
ATOM 1472 C C . PHE A 1 194 ? 2.686 7.179 10.055 1.00 98.06 194 PHE A C 1
ATOM 1474 O O . PHE A 1 194 ? 2.936 7.794 11.092 1.00 98.06 194 PHE A O 1
ATOM 1481 N N . VAL A 1 195 ? 2.397 5.876 10.054 1.00 97.06 195 VAL A N 1
ATOM 1482 C CA . VAL A 1 195 ? 2.265 5.081 11.283 1.00 97.06 195 VAL A CA 1
ATOM 1483 C C . VAL A 1 195 ? 3.056 3.790 11.160 1.00 97.06 195 VAL A C 1
ATOM 1485 O O . VAL A 1 195 ? 2.948 3.065 10.178 1.00 97.06 195 VAL A O 1
ATOM 1488 N N . ARG A 1 196 ? 3.828 3.453 12.195 1.00 95.44 196 ARG A N 1
ATOM 1489 C CA . ARG A 1 196 ? 4.532 2.170 12.279 1.00 95.44 196 ARG A CA 1
ATOM 1490 C C . ARG A 1 196 ? 3.873 1.278 13.315 1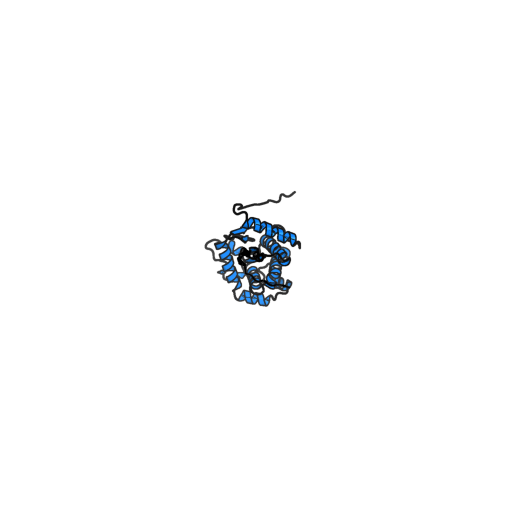.00 95.44 196 ARG A C 1
ATOM 1492 O O . ARG A 1 196 ? 4.069 1.475 14.509 1.00 95.44 196 ARG A O 1
ATOM 1499 N N . LEU A 1 197 ? 3.149 0.272 12.839 1.00 96.12 197 LEU A N 1
ATOM 1500 C CA . LEU A 1 197 ? 2.730 -0.862 13.658 1.00 96.12 197 LEU A CA 1
ATOM 1501 C C . LEU A 1 197 ? 3.803 -1.949 13.577 1.00 96.12 197 LEU A C 1
ATOM 1503 O O . LEU A 1 197 ? 4.282 -2.277 12.488 1.00 96.12 197 LEU A O 1
ATOM 1507 N N . LEU A 1 198 ? 4.225 -2.463 14.730 1.00 95.06 198 LEU A N 1
ATOM 1508 C CA . LEU A 1 198 ? 5.233 -3.526 14.816 1.00 95.06 198 LEU A CA 1
ATOM 1509 C C . LEU A 1 198 ? 4.596 -4.916 14.929 1.00 95.06 198 LEU A C 1
ATOM 1511 O O . LEU A 1 198 ? 5.234 -5.895 14.556 1.00 95.06 198 LEU A O 1
ATOM 1515 N N . ASP A 1 199 ? 3.355 -4.986 15.409 1.00 96.06 199 ASP A N 1
ATOM 1516 C CA . ASP A 1 199 ? 2.560 -6.203 15.531 1.00 96.06 199 ASP A CA 1
ATOM 1517 C C . ASP A 1 199 ? 1.718 -6.467 14.275 1.00 96.06 199 ASP A C 1
ATOM 1519 O O . ASP A 1 199 ? 1.339 -5.550 13.542 1.00 96.06 199 ASP A O 1
ATOM 1523 N N . ARG A 1 200 ? 1.404 -7.745 14.057 1.00 97.38 200 ARG A N 1
ATOM 1524 C CA . ARG A 1 200 ? 0.461 -8.251 13.049 1.00 97.38 200 ARG A CA 1
ATOM 1525 C C . ARG A 1 200 ? -0.829 -8.702 13.751 1.00 97.38 200 ARG A C 1
ATOM 1527 O O . ARG A 1 200 ? -0.811 -8.885 14.968 1.00 97.38 200 ARG A O 1
ATOM 1534 N N . PRO A 1 201 ? -1.954 -8.881 13.038 1.00 97.12 201 PRO A N 1
ATOM 1535 C CA . PRO A 1 201 ? -3.200 -9.316 13.670 1.00 97.12 201 PRO A CA 1
ATOM 1536 C C . PRO A 1 201 ? -3.137 -10.748 14.220 1.00 97.12 201 PRO A C 1
ATOM 1538 O O . PRO A 1 201 ? -3.859 -11.049 15.160 1.00 97.12 201 PRO A O 1
ATOM 1541 N N . GLU A 1 202 ? -2.308 -11.633 13.648 1.00 93.62 202 GLU A N 1
ATOM 1542 C CA . GLU A 1 202 ? -2.116 -13.028 14.107 1.00 93.62 202 GLU A CA 1
ATOM 1543 C C . GLU A 1 202 ? -3.434 -13.812 14.315 1.00 93.62 202 GLU A C 1
ATOM 1545 O O . GLU A 1 202 ? -3.552 -14.665 15.192 1.00 93.62 202 GLU A O 1
ATOM 1550 N N . GLY A 1 203 ? -4.452 -13.519 13.498 1.00 92.81 203 GLY A N 1
ATOM 1551 C CA . GLY A 1 203 ? -5.789 -14.118 13.597 1.00 92.81 203 GLY A CA 1
ATOM 1552 C C . GLY A 1 203 ? -6.721 -13.477 14.639 1.00 92.81 203 GLY A C 1
ATOM 1553 O O . GLY A 1 203 ? -7.884 -13.867 14.722 1.00 92.81 203 GLY A O 1
ATOM 1554 N N . ASP A 1 204 ? -6.269 -12.476 15.399 1.00 97.75 204 ASP A N 1
ATOM 1555 C CA . ASP A 1 204 ? -7.098 -11.694 16.323 1.00 97.75 204 ASP A CA 1
ATOM 1556 C C . ASP A 1 204 ? -7.694 -10.460 15.622 1.00 97.75 204 ASP A C 1
ATOM 1558 O O . ASP A 1 204 ? -7.142 -9.355 15.621 1.00 97.75 204 ASP A O 1
ATOM 1562 N N . ALA A 1 205 ? -8.888 -10.634 15.054 1.00 97.44 205 ALA A N 1
ATOM 1563 C CA . ALA A 1 205 ? -9.639 -9.540 14.441 1.00 97.44 205 ALA A CA 1
ATOM 1564 C C . ALA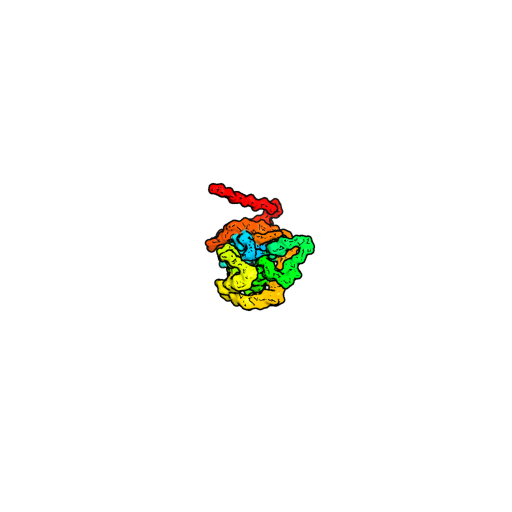 A 1 205 ? -10.046 -8.434 15.437 1.00 97.44 205 ALA A C 1
ATOM 1566 O O . ALA A 1 205 ? -10.225 -7.274 15.054 1.00 97.44 205 ALA A O 1
ATOM 1567 N N . GLY A 1 206 ? -10.184 -8.765 16.725 1.00 98.19 206 GLY A N 1
ATOM 1568 C CA . GLY A 1 206 ? -10.493 -7.791 17.766 1.00 98.19 206 GLY A CA 1
ATOM 1569 C C . GLY A 1 206 ? -9.306 -6.868 18.038 1.00 98.19 206 GLY A C 1
ATOM 1570 O O . GLY A 1 206 ? -9.489 -5.657 18.180 1.00 98.19 206 GLY A O 1
ATOM 1571 N N . LEU A 1 207 ? -8.090 -7.418 18.084 1.00 98.25 207 LEU A N 1
ATOM 1572 C CA . LEU A 1 207 ? -6.851 -6.641 18.119 1.00 98.25 207 LEU A CA 1
ATOM 1573 C C . LEU A 1 207 ? -6.742 -5.746 16.886 1.00 98.25 207 LEU A C 1
ATOM 1575 O O . LEU A 1 207 ? -6.540 -4.542 17.045 1.00 98.25 207 LEU A O 1
ATOM 1579 N N . ALA A 1 208 ? -6.946 -6.316 15.700 1.00 98.50 208 ALA A N 1
ATOM 1580 C CA . ALA A 1 208 ? -6.876 -5.599 14.433 1.00 98.50 208 ALA A CA 1
ATOM 1581 C C . ALA A 1 208 ? -7.809 -4.381 14.404 1.00 98.50 208 ALA A C 1
ATOM 1583 O O . ALA A 1 208 ? -7.380 -3.248 14.169 1.00 98.50 208 ALA A O 1
ATOM 1584 N N . THR A 1 209 ? -9.070 -4.597 14.789 1.00 98.56 209 THR A N 1
ATOM 1585 C CA . THR A 1 209 ? -10.083 -3.540 14.866 1.00 98.56 209 THR A CA 1
ATOM 1586 C C . THR A 1 209 ? -9.672 -2.435 15.841 1.00 98.56 209 THR A C 1
ATOM 1588 O O . THR A 1 209 ? -9.712 -1.250 15.499 1.00 98.56 209 THR A O 1
ATOM 1591 N N . ARG A 1 210 ? -9.223 -2.802 17.052 1.00 98.38 210 ARG A N 1
ATOM 1592 C CA . ARG A 1 210 ? -8.781 -1.832 18.070 1.00 98.38 210 ARG A CA 1
ATOM 1593 C C . ARG A 1 210 ? -7.560 -1.032 17.620 1.00 98.38 210 ARG A C 1
ATOM 1595 O O . ARG A 1 210 ? -7.510 0.170 17.881 1.00 98.38 210 ARG A O 1
ATOM 1602 N N . ARG A 1 211 ? -6.586 -1.673 16.961 1.00 98.12 211 ARG A N 1
ATOM 1603 C CA . ARG A 1 211 ? -5.363 -1.024 16.465 1.00 98.12 211 ARG A CA 1
ATOM 1604 C C . ARG A 1 211 ? -5.687 0.052 15.444 1.00 98.12 211 ARG A C 1
ATOM 1606 O O . ARG A 1 211 ? -5.313 1.201 15.658 1.00 98.12 211 ARG A O 1
ATOM 1613 N N . ILE A 1 212 ? -6.424 -0.296 14.394 1.00 98.56 212 ILE A N 1
ATOM 1614 C CA . ILE A 1 212 ? -6.772 0.665 13.343 1.00 98.56 212 ILE A CA 1
ATOM 1615 C C . ILE A 1 212 ? -7.702 1.756 13.880 1.00 98.56 212 ILE A C 1
ATOM 1617 O O . ILE A 1 212 ? -7.471 2.922 13.588 1.00 98.56 212 ILE A O 1
ATOM 1621 N N . THR A 1 213 ? -8.665 1.429 14.751 1.00 98.19 213 THR A N 1
ATOM 1622 C CA . THR A 1 213 ? -9.508 2.452 15.405 1.00 98.19 213 THR A CA 1
ATOM 1623 C C . THR A 1 213 ? -8.663 3.456 16.187 1.00 98.19 213 THR A C 1
ATOM 1625 O O . THR A 1 213 ? -8.819 4.654 15.998 1.00 98.19 213 THR A O 1
ATOM 1628 N N . THR A 1 214 ? -7.709 2.979 16.995 1.00 97.38 214 THR A N 1
ATOM 1629 C CA . THR A 1 214 ? -6.805 3.856 17.761 1.00 97.38 214 THR A CA 1
ATOM 1630 C C . THR A 1 214 ? -5.967 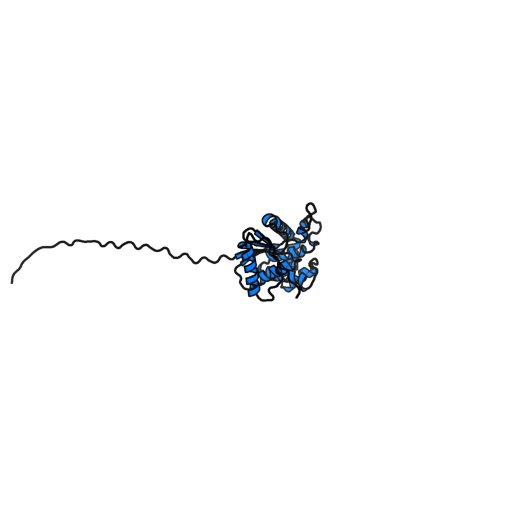4.738 16.839 1.00 97.38 214 THR A C 1
ATOM 1632 O O . THR A 1 214 ? -5.788 5.922 17.111 1.00 97.38 214 THR A O 1
ATOM 1635 N N . VAL A 1 215 ? -5.455 4.174 15.740 1.00 97.44 215 VAL A N 1
ATOM 1636 C CA . VAL A 1 215 ? -4.720 4.947 14.735 1.00 97.44 215 VAL A CA 1
ATOM 1637 C C . VAL A 1 215 ? -5.610 6.041 14.161 1.00 97.44 215 VAL A C 1
ATOM 1639 O O . VAL A 1 215 ? -5.220 7.201 14.195 1.00 97.44 215 VAL A O 1
ATOM 1642 N N . LEU A 1 216 ? -6.808 5.707 13.688 1.00 97.50 216 LEU A N 1
ATOM 1643 C CA . LEU A 1 216 ? -7.713 6.682 13.085 1.00 97.50 216 LEU A CA 1
ATOM 1644 C C . LEU A 1 216 ? -8.162 7.757 14.084 1.00 97.50 216 LEU A C 1
ATOM 1646 O O . LEU A 1 216 ? -8.251 8.920 13.707 1.00 97.50 216 LEU A O 1
ATOM 1650 N N . ASP A 1 217 ? -8.369 7.411 15.356 1.00 96.12 217 ASP A N 1
ATOM 1651 C CA . ASP A 1 217 ? -8.708 8.381 16.403 1.00 96.12 217 ASP A CA 1
ATOM 1652 C C . ASP A 1 217 ? -7.586 9.408 16.602 1.00 96.12 217 ASP A C 1
ATOM 1654 O O . ASP A 1 217 ? -7.861 10.597 16.750 1.00 96.12 217 ASP A O 1
ATOM 1658 N N . LEU A 1 218 ? -6.318 8.987 16.525 1.00 94.94 218 LEU A N 1
ATOM 1659 C CA . LEU A 1 218 ? -5.174 9.906 16.536 1.00 94.94 218 LEU A CA 1
ATOM 1660 C C . LEU A 1 218 ? -5.099 10.724 15.242 1.00 94.94 218 LEU A C 1
ATOM 1662 O O . LEU A 1 218 ? -4.924 11.943 15.286 1.00 94.94 218 LEU A O 1
ATOM 1666 N N . VAL A 1 219 ? -5.258 10.064 14.089 1.00 95.31 219 VAL A N 1
ATOM 1667 C CA . VAL A 1 219 ? -5.202 10.716 12.775 1.00 95.31 219 VAL A CA 1
ATOM 1668 C C . VAL A 1 219 ? -6.271 11.787 12.650 1.00 95.31 219 VAL A C 1
ATOM 1670 O O . VAL A 1 219 ? -5.971 12.833 12.099 1.00 95.31 219 VAL A O 1
ATOM 1673 N N . GLU A 1 220 ? -7.481 11.574 13.161 1.00 94.44 220 GLU A N 1
ATOM 1674 C CA . GLU A 1 220 ? -8.613 12.494 13.031 1.00 94.44 220 GLU A CA 1
ATOM 1675 C C . GLU A 1 220 ? -8.726 13.466 14.214 1.00 94.44 220 GLU A C 1
ATOM 1677 O O . GLU A 1 220 ? -9.012 14.646 14.009 1.00 94.44 220 GLU A O 1
ATOM 1682 N N . GLY A 1 221 ? -8.458 13.005 15.436 1.00 94.75 221 GLY A N 1
ATOM 1683 C CA . GLY A 1 221 ? -8.724 13.746 16.670 1.00 94.75 221 GLY A CA 1
ATOM 1684 C C . GLY A 1 221 ? -7.567 14.594 17.195 1.00 94.75 221 GLY A C 1
ATOM 1685 O O . GLY A 1 221 ? -7.824 15.571 17.894 1.00 94.75 221 GLY A O 1
ATOM 1686 N N . GLU A 1 222 ? -6.314 14.284 16.841 1.00 94.50 222 GLU A N 1
ATOM 1687 C CA . GLU A 1 222 ? -5.131 14.885 17.484 1.00 94.50 222 GLU A CA 1
ATOM 1688 C C . GLU A 1 222 ? -4.223 15.657 16.502 1.00 94.50 222 GLU A C 1
ATOM 1690 O O . GLU A 1 222 ? -3.072 15.282 16.270 1.00 94.50 222 GLU A O 1
ATOM 1695 N N . PRO A 1 223 ? -4.683 16.778 15.908 1.00 92.44 223 PRO A N 1
ATOM 1696 C CA . PRO A 1 223 ? -3.942 17.499 14.866 1.00 92.44 223 PRO A CA 1
ATOM 1697 C C . PRO A 1 223 ? -2.649 18.174 15.333 1.00 92.44 223 PRO A C 1
ATOM 1699 O O . PRO A 1 223 ? -1.855 18.591 14.496 1.00 92.44 223 PRO A O 1
ATOM 1702 N N . MET A 1 224 ? -2.435 18.297 16.644 1.00 94.25 224 MET A N 1
ATOM 1703 C CA . MET A 1 224 ? -1.248 18.947 17.208 1.00 94.25 224 MET A CA 1
ATOM 1704 C C . MET A 1 224 ? -0.136 17.956 17.583 1.00 94.25 224 MET A C 1
ATOM 1706 O O . MET A 1 224 ? 0.948 18.382 17.987 1.00 94.25 224 MET A O 1
ATOM 1710 N N . ILE A 1 225 ? -0.376 16.646 17.451 1.00 92.94 225 ILE A N 1
ATOM 1711 C CA . ILE A 1 225 ? 0.630 15.604 17.677 1.00 92.94 225 ILE A CA 1
ATOM 1712 C C . ILE A 1 225 ? 1.238 15.220 16.325 1.00 92.94 225 ILE A C 1
ATOM 1714 O O . ILE A 1 225 ? 0.636 14.495 15.542 1.00 92.94 225 ILE A O 1
ATOM 1718 N N . HIS A 1 226 ? 2.450 15.710 16.055 1.00 89.31 226 HIS A N 1
ATOM 1719 C CA . HIS A 1 226 ? 3.154 15.451 14.790 1.00 89.31 226 HIS A CA 1
ATOM 1720 C C . HIS A 1 226 ? 4.058 14.211 14.830 1.00 89.31 226 HIS A C 1
ATOM 1722 O O . HIS A 1 226 ? 4.236 13.552 13.811 1.00 89.31 226 HIS A O 1
ATOM 1728 N N . GLU A 1 227 ? 4.632 13.883 15.991 1.00 93.31 227 GLU A N 1
ATOM 1729 C CA . GLU A 1 227 ? 5.447 12.682 16.171 1.00 93.31 227 GLU A CA 1
ATOM 1730 C C . GLU A 1 227 ? 5.290 12.151 17.599 1.00 93.31 227 GLU A C 1
ATOM 1732 O O . GLU A 1 227 ? 5.519 12.863 18.577 1.00 93.31 227 GLU A O 1
ATOM 1737 N N . PHE A 1 228 ? 4.916 10.878 17.714 1.00 91.44 228 PHE A N 1
ATOM 1738 C CA . PHE A 1 228 ? 4.954 10.117 18.956 1.00 91.44 228 PHE A CA 1
ATOM 1739 C C . PHE A 1 228 ? 5.674 8.803 18.675 1.00 91.44 228 PHE A C 1
ATOM 1741 O O . PHE A 1 228 ? 5.213 7.985 17.878 1.00 91.44 228 PHE A O 1
ATOM 1748 N N . LYS A 1 229 ? 6.836 8.615 19.298 1.00 91.81 229 LYS A N 1
ATOM 1749 C CA . LYS A 1 229 ? 7.727 7.499 18.994 1.00 91.81 229 LYS A CA 1
ATOM 1750 C C . LYS A 1 229 ? 8.123 6.772 20.264 1.00 91.81 229 LYS A C 1
ATOM 1752 O O . LYS A 1 229 ? 8.710 7.357 21.171 1.00 91.81 229 LYS A O 1
ATOM 1757 N N . GLN A 1 230 ? 7.847 5.476 20.288 1.00 90.56 230 GLN A N 1
ATOM 1758 C CA . GLN A 1 230 ? 8.335 4.574 21.319 1.00 90.56 230 GLN A CA 1
ATOM 1759 C C . GLN A 1 230 ? 9.626 3.897 20.850 1.00 90.56 230 GLN A C 1
ATOM 1761 O O . GLN A 1 230 ? 9.781 3.565 19.675 1.00 90.56 230 GLN A O 1
ATOM 1766 N N . THR A 1 231 ? 10.556 3.704 21.783 1.00 88.44 231 THR A N 1
ATOM 1767 C CA . THR A 1 231 ? 11.716 2.831 21.598 1.00 88.44 231 THR A CA 1
ATOM 1768 C C . THR A 1 231 ? 11.562 1.660 22.547 1.00 88.44 231 THR A C 1
ATOM 1770 O O . THR A 1 231 ? 11.477 1.868 23.758 1.00 88.44 231 THR A O 1
ATOM 1773 N N . ASP A 1 232 ? 11.530 0.448 22.006 1.00 84.44 232 ASP A N 1
ATOM 1774 C CA . ASP A 1 232 ? 11.552 -0.747 22.835 1.00 84.44 232 ASP A CA 1
ATOM 1775 C C . ASP A 1 232 ? 12.955 -0.906 23.418 1.00 84.44 232 ASP A C 1
ATOM 1777 O O . ASP A 1 232 ? 13.957 -0.944 22.699 1.00 84.44 232 ASP A O 1
ATOM 1781 N N . LEU A 1 233 ? 13.029 -0.944 24.743 1.00 84.06 233 LEU A N 1
ATOM 1782 C CA . LEU A 1 233 ? 14.271 -1.204 25.451 1.00 84.06 233 LEU A CA 1
ATOM 1783 C C . LEU A 1 233 ? 14.442 -2.719 25.550 1.00 84.06 233 LEU A C 1
ATOM 1785 O O . LEU A 1 233 ? 13.535 -3.417 26.004 1.00 84.06 233 LEU A O 1
ATOM 1789 N N . THR A 1 234 ? 15.600 -3.232 25.134 1.00 78.50 234 THR A N 1
ATOM 1790 C CA . THR A 1 234 ? 15.984 -4.616 25.427 1.00 78.50 234 THR A CA 1
ATOM 1791 C C . THR A 1 234 ? 16.032 -4.791 26.941 1.00 78.50 234 THR A C 1
ATOM 1793 O O . THR A 1 234 ? 16.796 -4.085 27.604 1.00 78.50 234 THR A O 1
ATOM 1796 N N . GLN A 1 235 ? 15.198 -5.688 27.466 1.00 59.03 235 GLN A N 1
ATOM 1797 C CA . GLN A 1 235 ? 15.298 -6.178 28.843 1.00 59.03 235 GLN A CA 1
ATOM 1798 C C . GLN A 1 235 ? 16.516 -7.092 28.981 1.00 59.03 235 GLN A C 1
ATOM 1800 O O . GLN A 1 235 ? 16.762 -7.878 28.035 1.00 59.03 235 GLN A O 1
#

Solvent-accessible surface area (backbone atoms only — not comparable to full-atom values): 13845 Å² total; per-residue (Å²): 136,84,86,90,90,84,87,88,80,86,86,82,84,78,82,82,80,74,81,80,78,80,77,73,76,78,75,78,74,82,76,74,84,74,56,55,63,36,33,40,30,36,36,64,77,35,72,32,11,42,23,48,50,48,17,50,48,42,14,49,78,69,64,50,67,59,44,76,42,82,39,53,38,60,65,62,52,72,69,54,58,93,88,56,84,53,50,86,78,44,98,60,38,47,76,41,69,40,44,42,44,50,19,52,50,43,36,33,45,76,77,37,55,92,52,22,65,56,41,51,54,31,48,30,36,40,36,72,72,73,62,47,63,52,62,41,66,66,52,50,36,51,30,27,48,77,64,77,39,66,39,66,67,43,49,55,48,44,71,73,45,55,27,56,52,51,44,49,53,45,27,52,45,38,35,74,71,33,63,52,82,63,55,18,22,41,34,37,92,85,41,49,44,77,52,83,47,90,62,66,36,89,87,37,38,67,58,13,40,52,51,53,50,53,49,49,49,44,63,63,71,38,87,86,67,87,80,88,84,87,79,89,74,87,127

Nearest PDB structures (foldseek):
  7dk9-assembly1_B  TM=8.411E-01  e=7.560E-10  Deinococcus radiodurans R1 = ATCC 13939 = DSM 20539
  4nxi-assembly1_B  TM=7.255E-01  e=1.910E-06  Mycobacterium tuberculosis H37Rv
  5xur-assembly1_A  TM=7.080E-01  e=1.623E-06  Mycobacterium tuberculosis H37Rv
  6gho-assembly1_B  TM=7.365E-01  e=1.131E-04  Geobacillus kaustophilus HTA426
  6ghb-assembly2_D  TM=7.082E-01  e=1.948E-04  Geobacillus kaustophilus HTA426